Protein AF-A0A916ZCD3-F1 (afdb_monomer_lite)

InterPro domains:
  IPR000802 Arsenical pump membrane protein, ArsB [PF02040] (2-148)
  IPR003844 Uncharacterised protein family UPF0060 [MF_00010] (183-288)
  IPR003844 Uncharacterised protein family UPF0060 [NF002586] (185-288)
  IPR003844 Uncharacterised protein fam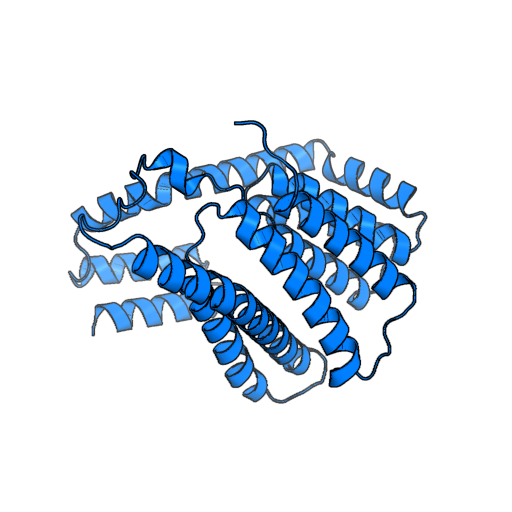ily UPF0060 [PF02694] (187-289)
  IPR003844 Uncharacterised protein family UPF0060 [PTHR36116] (182-289)
  IPR037185 Multidrug transporter EmrE superfamily [SSF103481] (189-287)

Sequence (290 aa):
MLALAIFVATLVLVIWQPRGLGIGWSALAGAAVALATGVVGWGDVGTVWHIVWDATFTFVALIVISLVLDEAGFFAWAALHVARWGGGNGRRLFPLVVLLGAAIAAVFANDGAALLLTPIVLAILLRLDFPPAGALAFVVACGFVADAVRPDRTRRRFGLPGLAPPPGASVAVRRARNEERIHMTPVIYAAAALAEIAGCFAFWAWLRLDRSPLWLVPGMLSLAAFAWLLTLVETEAAGRAYAAYGGVYIVSSILWLWLSEGARPDRWDVVGAMVCLLGAGIVLLAPRAP

Secondary structure (DSSP, 8-state):
-HHHHHHHHHHHHHHH-GGG--HHHHHHHHHHHHHHTTSS-HHHHHHHHHHHHHHHHHHHHHHHHHHHHHHTTHHHHHHHHHHHHHTT-HHHHHHHHHHHHHHHHHHS-HHHHHHHHHHHHHHHHHHTT--HHHHHHHHHHHHHHHHH-----HHHHTTPPP-PPPTT--HHHHHHHHHHHHHHHHHHHHHHHHHHHHHHHHHHHHHHS---GGGHHHHHHHHHHHHHHHHT---SSHHHHHHHHHHHHHHHHHHHHHHTS-PPPPHHHHHHHHHHHHHHHHHHH-----

Foldseek 3Di:
DVLVVLVVQLVCCLVVVPPVPHNVNSNVVSVVVCPVVVVDDPVVVVVVCVVCVVVVVLVVVLLVVLVVCVVVCVLVVLLVVLLVQQVLPLLSSQVSLLVVLLVLLQVGQLVSSLSNSLVSLVSNCVVSVPDPVSSVVSNVSSNVSSVLRDDPPVCVVVVDPDPPPDPPQDPVNVVVVVVVLVVVLLVLLLLLLLLQVQLVVLVCCVVPVVDDPVSNVSSVVSNVSSVVSVVVRDDPDVNLSSLSSVLSNLVSVQVCCCPPVVDHDDPVSVVVSVVSNVVSCCSNPPDDDD

pLDDT: mean 71.02, std 13.24, range [39.06, 94.31]

Radius of gyration: 22.4 Å; chains: 1; bounding box: 55×62×55 Å

Organism: NCBI:txid2027858

Structure (mmCIF, N/CA/C/O backbone):
data_AF-A0A916ZCD3-F1
#
_entry.id   AF-A0A916ZCD3-F1
#
loop_
_atom_site.group_PDB
_atom_site.id
_atom_site.type_symbol
_atom_site.label_atom_id
_atom_site.label_alt_id
_atom_site.label_comp_id
_atom_site.label_asym_id
_atom_site.label_entity_id
_atom_site.label_seq_id
_atom_site.pdbx_PDB_ins_code
_atom_site.Cartn_x
_atom_site.Cartn_y
_atom_site.Cartn_z
_atom_site.occupancy
_atom_site.B_iso_or_equiv
_atom_site.auth_seq_id
_atom_site.auth_comp_id
_atom_site.auth_asym_id
_atom_site.auth_atom_id
_atom_site.pdbx_PDB_model_num
ATOM 1 N N . MET A 1 1 ? -12.805 -5.206 29.097 1.00 84.69 1 MET A N 1
ATOM 2 C CA . MET A 1 1 ? -11.973 -6.425 28.953 1.00 84.69 1 MET A CA 1
ATOM 3 C C . MET A 1 1 ? -12.581 -7.433 27.986 1.00 84.69 1 MET A C 1
ATOM 5 O O . MET A 1 1 ? -11.875 -7.831 27.072 1.00 84.69 1 MET A O 1
ATOM 9 N N . LEU A 1 2 ? -13.877 -7.770 28.093 1.00 90.12 2 LEU A N 1
ATOM 10 C CA . LEU A 1 2 ? -14.548 -8.677 27.142 1.00 90.12 2 LEU A CA 1
ATOM 11 C C . LEU A 1 2 ? -14.460 -8.198 25.679 1.00 90.12 2 LEU A C 1
ATOM 13 O O . LEU A 1 2 ? -14.081 -8.969 24.809 1.00 90.12 2 LEU A O 1
ATOM 17 N N . ALA A 1 3 ? -14.715 -6.909 25.425 1.00 87.19 3 ALA A N 1
ATOM 18 C CA . ALA A 1 3 ? -14.611 -6.310 24.090 1.00 87.19 3 ALA A CA 1
ATOM 19 C C . ALA A 1 3 ? -13.232 -6.506 23.443 1.00 87.19 3 ALA A C 1
ATOM 21 O O . ALA A 1 3 ? -13.129 -6.926 22.296 1.00 87.19 3 ALA A O 1
ATOM 22 N N . LEU A 1 4 ? -12.167 -6.252 24.212 1.00 89.38 4 LEU A N 1
ATOM 23 C CA . LEU A 1 4 ? -10.789 -6.425 23.761 1.00 89.38 4 LEU A CA 1
ATOM 24 C C . LEU A 1 4 ? -10.480 -7.900 23.478 1.00 89.38 4 LEU A C 1
ATOM 26 O O . LEU A 1 4 ? -9.841 -8.204 22.479 1.00 89.38 4 LEU A O 1
ATOM 30 N N . ALA A 1 5 ? -10.963 -8.816 24.322 1.00 91.19 5 ALA A N 1
ATOM 31 C CA . ALA A 1 5 ? -10.785 -10.248 24.108 1.00 91.19 5 ALA A CA 1
ATOM 32 C C . ALA A 1 5 ? -11.485 -10.727 22.825 1.00 91.19 5 ALA A C 1
ATOM 34 O O . ALA A 1 5 ? -10.871 -11.438 22.032 1.00 91.19 5 ALA A O 1
ATOM 35 N N . ILE A 1 6 ? -12.729 -10.291 22.583 1.00 92.81 6 ILE A N 1
ATOM 36 C CA . ILE A 1 6 ? -13.474 -10.602 21.352 1.00 92.81 6 ILE A CA 1
ATOM 37 C C . ILE A 1 6 ? -12.746 -10.026 20.136 1.00 92.81 6 ILE A C 1
ATOM 39 O O . ILE A 1 6 ? -12.560 -10.731 19.147 1.00 92.81 6 ILE A O 1
ATOM 43 N N . PHE A 1 7 ? -12.279 -8.780 20.220 1.00 90.69 7 PHE A N 1
ATOM 44 C CA . PHE A 1 7 ? -11.520 -8.134 19.153 1.00 90.69 7 PHE A CA 1
ATOM 45 C C . PHE A 1 7 ? -10.236 -8.901 18.815 1.00 90.69 7 PHE A C 1
ATOM 47 O O . PHE A 1 7 ? -10.029 -9.263 17.659 1.00 90.69 7 PHE A O 1
ATOM 54 N N . VAL A 1 8 ? -9.407 -9.213 19.816 1.00 90.88 8 VAL A N 1
ATOM 55 C CA . VAL A 1 8 ? -8.146 -9.947 19.620 1.00 90.88 8 VAL A CA 1
ATOM 56 C C . VAL A 1 8 ? -8.409 -11.347 19.070 1.00 90.88 8 VAL A C 1
ATOM 58 O O . VAL A 1 8 ? -7.755 -11.749 18.113 1.00 90.88 8 VAL A O 1
ATOM 61 N N . ALA A 1 9 ? -9.389 -12.077 19.609 1.00 92.25 9 ALA A N 1
ATOM 62 C CA . ALA A 1 9 ? -9.740 -13.406 19.111 1.00 92.25 9 ALA A CA 1
ATOM 63 C C . ALA A 1 9 ? -10.226 -13.365 17.653 1.00 92.25 9 ALA A C 1
ATOM 65 O O . ALA A 1 9 ? -9.806 -14.182 16.833 1.00 92.25 9 ALA A O 1
ATOM 66 N N . THR A 1 10 ? -11.061 -12.381 17.311 1.00 92.19 10 THR A N 1
ATOM 67 C CA . THR A 1 10 ? -11.550 -12.178 15.939 1.00 92.19 10 THR A CA 1
ATOM 68 C C . THR A 1 10 ? -10.397 -11.841 14.996 1.00 92.19 10 THR A C 1
ATOM 70 O O . THR A 1 10 ? -10.293 -12.433 13.924 1.00 92.19 10 THR A O 1
ATOM 73 N N . LEU A 1 11 ? -9.489 -10.952 15.409 1.00 89.88 11 LEU A N 1
ATOM 74 C CA . LEU A 1 11 ? -8.310 -10.575 14.629 1.00 89.88 11 LEU A CA 1
ATOM 75 C C . LEU A 1 11 ? -7.382 -11.776 14.393 1.00 89.88 11 LEU A C 1
ATOM 77 O O . LEU A 1 11 ? -6.938 -11.998 13.269 1.00 89.88 11 LEU A O 1
ATOM 81 N N . VAL A 1 12 ? -7.143 -12.594 15.423 1.00 88.12 12 VAL A N 1
ATOM 82 C CA . VAL A 1 12 ? -6.356 -13.831 15.305 1.00 88.12 12 VAL A CA 1
ATOM 83 C C . VAL A 1 12 ? -7.002 -14.792 14.309 1.00 88.12 12 VAL A C 1
ATOM 85 O O . VAL A 1 12 ? -6.299 -15.329 13.461 1.00 88.12 12 VAL A O 1
ATOM 88 N N . LEU A 1 13 ? -8.323 -14.983 14.347 1.00 87.88 13 LEU A N 1
ATOM 89 C CA . LEU A 1 13 ? -9.024 -15.850 13.391 1.00 87.88 13 LEU A CA 1
ATOM 90 C C . LEU A 1 13 ? -8.988 -15.311 11.956 1.00 87.88 13 LEU A C 1
ATOM 92 O O . LEU A 1 13 ? -8.879 -16.094 11.012 1.00 87.88 13 LEU A O 1
ATOM 96 N N . VAL A 1 14 ? -9.064 -13.990 11.784 1.00 87.25 14 VAL A N 1
ATOM 97 C CA . VAL A 1 14 ? -8.978 -13.323 10.475 1.00 87.25 14 VAL A CA 1
ATOM 98 C C . VAL A 1 14 ? -7.579 -13.443 9.861 1.00 87.25 14 VAL A C 1
ATOM 100 O O . VAL A 1 14 ? -7.472 -13.651 8.653 1.00 87.25 14 VAL A O 1
ATOM 103 N N . ILE A 1 15 ? -6.520 -13.342 10.672 1.00 83.44 15 ILE A N 1
ATOM 104 C CA . ILE A 1 15 ? -5.126 -13.450 10.210 1.00 83.44 15 ILE A CA 1
ATOM 105 C C . ILE A 1 15 ? -4.719 -14.919 10.032 1.00 83.44 15 ILE A C 1
ATOM 107 O O . ILE A 1 15 ? -4.130 -15.278 9.017 1.00 83.44 15 ILE A O 1
ATOM 111 N N . TRP A 1 16 ? -5.035 -15.782 10.999 1.00 84.88 16 TRP A N 1
ATOM 112 C CA . TRP A 1 16 ? -4.587 -17.177 10.996 1.00 84.88 16 TRP A CA 1
ATOM 113 C C . TRP A 1 16 ? -5.402 -18.071 10.048 1.00 84.88 16 TRP A C 1
ATOM 115 O O . TRP A 1 16 ? -4.885 -19.088 9.593 1.00 84.88 16 TRP A O 1
ATOM 125 N N . GLN A 1 17 ? -6.654 -17.711 9.734 1.00 86.12 17 GLN A N 1
ATOM 126 C CA . GLN A 1 17 ? -7.539 -18.433 8.798 1.00 86.12 17 GLN A CA 1
ATOM 127 C C . GLN A 1 17 ? -7.462 -19.966 8.936 1.00 86.12 17 GLN A C 1
ATOM 129 O O . GLN A 1 17 ? -7.161 -20.680 7.970 1.00 86.12 17 GLN A O 1
ATOM 134 N N . PRO A 1 18 ? -7.699 -20.514 10.144 1.00 85.06 18 PRO A N 1
ATOM 135 C CA . PRO A 1 18 ? -7.507 -21.936 10.386 1.00 85.06 18 PRO A CA 1
ATOM 136 C C . PRO A 1 18 ? -8.381 -22.760 9.433 1.00 85.06 18 PRO A C 1
ATOM 138 O O . PRO A 1 18 ? -9.576 -22.515 9.301 1.00 85.06 18 PRO A O 1
ATOM 141 N N . ARG A 1 19 ? -7.779 -23.746 8.755 1.00 77.69 19 ARG A N 1
ATOM 142 C CA . ARG A 1 19 ? -8.452 -24.606 7.758 1.00 77.69 19 ARG A CA 1
ATOM 143 C C . ARG A 1 19 ? -9.099 -23.846 6.584 1.00 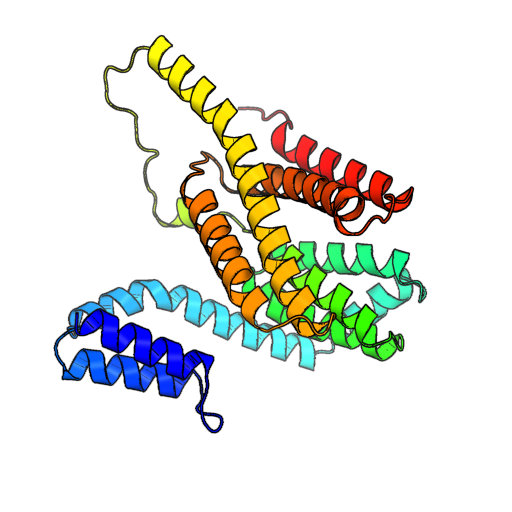77.69 19 ARG A C 1
ATOM 145 O O . ARG A 1 19 ? -10.060 -24.342 6.006 1.00 77.69 19 ARG A O 1
ATOM 152 N N . GLY A 1 20 ? -8.586 -22.665 6.230 1.00 75.31 20 GLY A N 1
ATOM 153 C CA . GLY A 1 20 ? -9.132 -21.858 5.131 1.00 75.31 20 GLY A CA 1
ATOM 154 C C . GLY A 1 20 ? -10.461 -21.184 5.474 1.00 75.31 20 GLY A C 1
ATOM 155 O O . GLY A 1 20 ? -11.244 -20.874 4.578 1.00 75.31 20 GLY A O 1
ATOM 156 N N . LEU A 1 21 ? -10.740 -20.974 6.766 1.00 80.69 21 LEU A N 1
ATOM 157 C CA . LEU A 1 21 ? -11.868 -20.164 7.219 1.00 80.69 21 LEU A CA 1
ATOM 158 C C . LEU A 1 21 ? -11.806 -18.784 6.556 1.00 80.69 21 LEU A C 1
ATOM 160 O O . LEU A 1 21 ? -10.874 -18.013 6.780 1.00 80.69 21 LEU A O 1
ATOM 164 N N . GLY A 1 22 ? -12.806 -18.487 5.724 1.00 80.25 22 GLY A N 1
ATOM 165 C CA . GLY A 1 22 ? -12.876 -17.218 5.013 1.00 80.25 22 GLY A CA 1
ATOM 166 C C . GLY A 1 22 ? -12.928 -16.037 5.982 1.00 80.25 22 GLY A C 1
ATOM 167 O O . GLY A 1 22 ? -13.632 -16.082 6.991 1.00 80.25 22 GLY A O 1
ATOM 168 N N . ILE A 1 23 ? -12.228 -14.955 5.634 1.00 85.31 23 ILE A N 1
ATOM 169 C CA . ILE A 1 23 ? -12.120 -13.723 6.438 1.00 85.31 23 ILE A CA 1
ATOM 170 C C . ILE A 1 23 ? -13.497 -13.220 6.892 1.00 85.31 23 ILE A C 1
ATOM 172 O O . ILE A 1 23 ? -13.683 -12.871 8.057 1.00 85.31 23 ILE A O 1
ATOM 176 N N . GLY A 1 24 ? -14.477 -13.239 5.981 1.00 84.62 24 GLY A N 1
ATOM 177 C CA . GLY A 1 24 ? -15.845 -12.805 6.263 1.00 84.62 24 GLY A CA 1
ATOM 178 C C . GLY A 1 24 ? -16.536 -13.638 7.343 1.00 84.62 24 GLY A C 1
ATOM 179 O O . GLY A 1 24 ? -17.207 -13.074 8.199 1.00 84.62 24 GLY A O 1
ATOM 180 N N . TRP A 1 25 ? -16.327 -14.957 7.368 1.00 87.94 25 TRP A N 1
ATOM 181 C CA . TRP A 1 25 ? -16.919 -15.835 8.381 1.00 87.94 25 TRP A CA 1
ATOM 182 C C . TRP A 1 25 ? -16.322 -15.590 9.763 1.00 87.94 25 TRP A C 1
ATOM 184 O O . TRP A 1 25 ? -17.064 -15.487 10.737 1.00 87.94 25 TRP A O 1
ATOM 194 N N . SER A 1 26 ? -15.000 -15.428 9.842 1.00 90.19 26 SER A N 1
ATOM 195 C CA . SER A 1 26 ? -14.312 -15.085 11.089 1.00 90.19 26 SER A CA 1
ATOM 196 C C . SER A 1 26 ? -14.786 -13.734 11.638 1.00 90.19 26 SER A C 1
ATOM 198 O O . SER A 1 26 ? -15.090 -13.622 12.825 1.00 90.19 26 SER A O 1
ATOM 200 N N . ALA A 1 27 ? -14.920 -12.723 10.772 1.00 88.19 27 ALA A N 1
ATOM 201 C CA . ALA A 1 27 ? -15.415 -11.402 11.154 1.00 88.19 27 ALA A CA 1
ATOM 202 C C . ALA A 1 27 ? -16.895 -11.423 11.583 1.00 88.19 27 ALA A C 1
ATOM 204 O O . ALA A 1 27 ? -17.243 -10.833 12.606 1.00 88.19 27 ALA A O 1
ATOM 205 N N . LEU A 1 28 ? -17.758 -12.141 10.851 1.00 91.50 28 LEU A N 1
ATOM 206 C CA . LEU A 1 28 ? -19.175 -12.310 11.192 1.00 91.50 28 LEU A CA 1
ATOM 207 C C . LEU A 1 28 ? -19.358 -13.051 12.518 1.00 91.50 28 LEU A C 1
ATOM 209 O O . LEU A 1 28 ? -20.197 -12.653 13.322 1.00 91.50 28 LEU A O 1
ATOM 213 N N . ALA A 1 29 ? -18.556 -14.085 12.779 1.00 91.62 29 ALA A N 1
ATOM 214 C CA . ALA A 1 29 ? -18.570 -14.794 14.054 1.00 91.62 29 ALA A CA 1
ATOM 215 C C . ALA A 1 29 ? -18.173 -13.866 15.213 1.00 91.62 29 ALA A C 1
ATOM 217 O O . ALA A 1 29 ? -18.862 -13.829 16.231 1.00 91.62 29 ALA A O 1
ATOM 218 N N . GLY A 1 30 ? -17.119 -13.063 15.041 1.00 92.00 30 GLY A N 1
ATOM 219 C CA . GLY A 1 30 ? -16.715 -12.050 16.019 1.00 92.00 30 GLY A CA 1
ATOM 220 C C . GLY A 1 30 ? -17.810 -11.019 16.301 1.00 92.00 30 GLY A C 1
ATOM 221 O O . GLY A 1 30 ? -18.121 -10.745 17.461 1.00 92.00 30 GLY A O 1
ATOM 222 N N . ALA A 1 31 ? -18.451 -10.501 15.249 1.00 90.62 31 ALA A N 1
ATOM 223 C CA . ALA A 1 31 ? -19.568 -9.565 15.367 1.00 90.62 31 ALA A CA 1
ATOM 224 C C . ALA A 1 31 ? -20.786 -10.198 16.063 1.00 90.62 31 ALA A C 1
ATOM 226 O O . ALA A 1 31 ? -21.383 -9.579 16.944 1.00 90.62 31 ALA A O 1
ATOM 227 N N . ALA A 1 32 ? -21.123 -11.448 15.731 1.00 93.00 32 ALA A N 1
ATOM 228 C CA . ALA A 1 32 ? -22.212 -12.180 16.370 1.00 93.00 32 ALA A CA 1
ATOM 229 C C . ALA A 1 32 ? -21.944 -12.398 17.865 1.00 93.00 32 ALA A C 1
ATOM 231 O O . ALA A 1 32 ? -22.835 -12.182 18.684 1.00 93.00 32 ALA A O 1
ATOM 232 N N . VAL A 1 33 ? -20.711 -12.755 18.240 1.00 94.31 33 VAL A N 1
ATOM 233 C CA . VAL A 1 33 ? -20.308 -12.888 19.649 1.00 94.31 33 VAL A CA 1
ATOM 234 C C . VAL A 1 33 ? -20.364 -11.534 20.364 1.00 94.31 33 VAL A C 1
ATOM 236 O O . VAL A 1 33 ? -20.828 -11.463 21.502 1.00 94.31 33 VAL A O 1
ATOM 239 N N . ALA A 1 34 ? -19.958 -10.446 19.708 1.00 92.25 34 ALA A N 1
ATOM 240 C CA . ALA A 1 34 ? -20.016 -9.101 20.280 1.00 92.25 34 ALA A CA 1
ATOM 241 C C . ALA A 1 34 ? -21.459 -8.628 20.543 1.00 92.25 34 ALA A C 1
ATOM 243 O O . ALA A 1 34 ? -21.722 -8.026 21.586 1.00 92.25 34 ALA A O 1
ATOM 244 N N . LEU A 1 35 ? -22.393 -8.961 19.645 1.00 91.81 35 LEU A N 1
ATOM 245 C CA . LEU A 1 35 ? -23.825 -8.691 19.811 1.00 91.81 35 LEU A CA 1
ATOM 246 C C . LEU A 1 35 ? -24.444 -9.587 20.891 1.00 91.81 35 LEU A C 1
ATOM 248 O O . LEU A 1 35 ? -25.147 -9.103 21.774 1.00 91.81 35 LEU A O 1
ATOM 252 N N . ALA A 1 36 ? -24.145 -10.889 20.865 1.00 92.06 36 ALA A N 1
ATOM 253 C CA . ALA A 1 36 ? -24.685 -11.858 21.820 1.00 92.06 36 ALA A CA 1
ATOM 254 C C . ALA A 1 36 ? -24.216 -11.602 23.260 1.00 92.06 36 ALA A C 1
ATOM 256 O O . ALA A 1 36 ? -24.953 -11.854 24.209 1.00 92.06 36 ALA A O 1
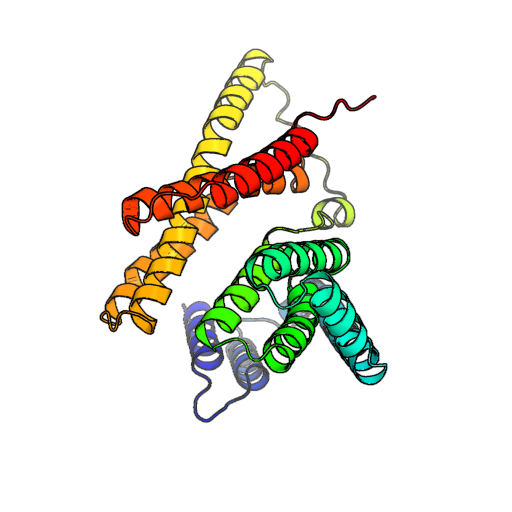ATOM 257 N N . THR A 1 37 ? -22.998 -11.085 23.434 1.00 92.81 37 THR A N 1
ATOM 258 C CA . THR A 1 37 ? -22.455 -10.726 24.755 1.00 92.81 37 THR A CA 1
ATOM 259 C C . THR A 1 37 ? -22.899 -9.344 25.240 1.00 92.81 37 THR A C 1
ATOM 261 O O . THR A 1 37 ? -22.545 -8.955 26.352 1.00 92.81 37 THR A O 1
ATOM 264 N N . GLY A 1 38 ? -23.661 -8.597 24.431 1.00 87.75 38 GLY A N 1
ATOM 265 C CA . GLY A 1 38 ? -24.144 -7.254 24.761 1.00 87.75 38 GLY A CA 1
ATOM 266 C C . GLY A 1 38 ? -23.047 -6.188 24.822 1.00 87.75 38 GLY A C 1
ATOM 267 O O . GLY A 1 38 ? -23.295 -5.081 25.290 1.00 87.75 38 GLY A O 1
ATOM 268 N N . VAL A 1 39 ? -21.833 -6.510 24.361 1.00 89.56 39 VAL A N 1
ATOM 269 C CA . VAL A 1 39 ? -20.718 -5.557 24.267 1.00 89.56 39 VAL A CA 1
ATOM 270 C C . VAL A 1 39 ? -20.982 -4.508 23.191 1.00 89.56 39 VAL A C 1
ATOM 272 O O . VAL A 1 39 ? -20.525 -3.376 23.321 1.00 89.56 39 VAL A O 1
ATOM 275 N N . VAL A 1 40 ? -21.704 -4.897 22.141 1.00 88.19 40 VAL A N 1
ATOM 276 C CA . VAL A 1 40 ? -22.128 -4.030 21.042 1.00 88.19 40 VAL A CA 1
ATOM 277 C C . VAL A 1 40 ? -23.650 -4.076 20.960 1.00 88.19 40 VAL A C 1
ATOM 279 O O . VAL A 1 40 ? -24.241 -5.158 20.969 1.00 88.19 40 VAL A O 1
ATOM 282 N N . GLY A 1 41 ? -24.291 -2.912 20.897 1.00 89.31 41 GLY A N 1
ATOM 283 C CA . GLY A 1 41 ? -25.734 -2.785 20.729 1.00 89.31 41 GLY A CA 1
ATOM 284 C C . GLY A 1 41 ? -26.152 -2.732 19.259 1.00 89.31 41 GLY A C 1
ATOM 285 O O . GLY A 1 41 ? -25.375 -2.396 18.369 1.00 89.31 41 GLY A O 1
ATOM 286 N N . TRP A 1 42 ? -27.433 -2.986 18.987 1.00 87.19 42 TRP A N 1
ATOM 287 C CA . TRP A 1 42 ? -27.992 -2.874 17.632 1.00 87.19 42 TRP A CA 1
ATOM 288 C C . TRP A 1 42 ? -27.869 -1.461 17.035 1.00 87.19 42 TRP A C 1
ATOM 290 O O . TRP A 1 42 ? -27.727 -1.316 15.824 1.00 87.19 42 TRP A O 1
ATOM 300 N N . GLY A 1 43 ? -27.868 -0.419 17.876 1.00 83.75 43 GLY A N 1
ATOM 301 C CA . GLY A 1 43 ? -27.629 0.962 17.442 1.00 83.75 43 GLY A CA 1
ATOM 302 C C . GLY A 1 43 ? -26.198 1.210 16.951 1.00 83.75 43 GLY A C 1
ATOM 303 O O . GLY A 1 43 ? -25.993 1.984 16.016 1.00 83.75 43 GLY A O 1
ATOM 304 N N . ASP A 1 44 ? -25.213 0.500 17.507 1.00 85.06 44 ASP A N 1
ATOM 305 C CA . ASP A 1 44 ? -23.812 0.616 17.092 1.00 85.06 44 ASP A CA 1
ATOM 306 C C . ASP A 1 44 ? -23.603 0.052 15.683 1.00 85.06 44 ASP A C 1
ATOM 308 O O . ASP A 1 44 ? -22.802 0.586 14.918 1.00 85.06 44 ASP A O 1
ATOM 312 N N . VAL A 1 45 ? -24.378 -0.969 15.295 1.00 86.44 45 VAL A N 1
ATOM 313 C CA . VAL A 1 45 ? -24.358 -1.531 13.934 1.00 86.44 45 VAL A CA 1
ATOM 314 C C . VAL A 1 45 ? -24.750 -0.473 12.903 1.00 86.44 45 VAL A C 1
ATOM 316 O O . VAL A 1 45 ? -24.102 -0.369 11.865 1.00 86.44 45 VAL A O 1
ATOM 319 N N . GLY A 1 46 ? -25.764 0.348 13.199 1.00 86.69 46 GLY A N 1
ATOM 320 C CA . GLY A 1 46 ? -26.167 1.458 12.331 1.00 86.69 46 GLY A CA 1
ATOM 321 C C . GLY A 1 46 ? -25.058 2.499 12.178 1.00 86.69 46 GLY A C 1
ATOM 322 O O . GLY A 1 46 ? -24.744 2.917 11.063 1.00 86.69 46 GLY A O 1
ATOM 323 N N . THR A 1 47 ? -24.398 2.859 13.280 1.00 85.44 47 THR A N 1
ATOM 324 C CA . THR A 1 47 ? -23.253 3.782 13.267 1.00 85.44 47 THR A CA 1
ATOM 325 C C . THR A 1 47 ? -22.095 3.231 12.431 1.00 85.44 47 THR A C 1
ATOM 327 O O . THR A 1 47 ? -21.579 3.931 11.560 1.00 85.44 47 THR A O 1
ATOM 330 N N . VAL A 1 48 ? -21.718 1.964 12.636 1.00 85.19 48 VAL A N 1
ATOM 331 C CA . VAL A 1 48 ? -20.660 1.294 11.860 1.00 85.19 48 VAL A CA 1
ATOM 332 C C . VAL A 1 48 ? -21.038 1.213 10.382 1.00 85.19 48 VAL A C 1
ATOM 334 O O . VAL A 1 48 ? -20.210 1.511 9.522 1.00 85.19 48 VAL A O 1
ATOM 337 N N . TRP A 1 49 ? -22.291 0.881 10.069 1.00 86.50 49 TRP A N 1
ATOM 338 C CA . TRP A 1 49 ? -22.781 0.853 8.695 1.00 86.50 49 TRP A CA 1
ATOM 339 C C . TRP A 1 49 ? -22.598 2.208 8.012 1.00 86.50 49 TRP A C 1
ATOM 341 O O . TRP A 1 49 ? -22.002 2.261 6.941 1.00 86.50 49 TRP A O 1
ATOM 351 N N . HIS A 1 50 ? -23.003 3.306 8.657 1.00 82.75 50 HIS A N 1
ATOM 352 C CA . HIS A 1 50 ? -22.846 4.659 8.114 1.00 82.75 50 HIS A CA 1
ATOM 353 C C . HIS A 1 50 ? -21.387 5.102 7.930 1.00 82.75 50 HIS A C 1
ATOM 355 O O . HIS A 1 50 ? -21.125 5.964 7.090 1.00 82.75 50 HIS A O 1
ATOM 361 N N . ILE A 1 51 ? -20.442 4.496 8.649 1.00 77.56 51 ILE A N 1
ATOM 362 C CA . ILE A 1 51 ? -19.005 4.748 8.479 1.00 77.56 51 ILE A CA 1
ATOM 363 C C . ILE A 1 51 ? -18.434 3.949 7.295 1.00 77.56 51 ILE A C 1
ATOM 365 O O . ILE A 1 51 ? -17.585 4.458 6.563 1.00 77.56 51 ILE A O 1
ATOM 369 N N . VAL A 1 52 ? -18.879 2.703 7.099 1.00 82.19 52 VAL A N 1
ATOM 370 C CA . VAL A 1 52 ? -18.174 1.726 6.246 1.00 82.19 52 VAL A CA 1
ATOM 371 C C . VAL A 1 52 ? -18.866 1.475 4.896 1.00 82.19 52 VAL A C 1
ATOM 373 O O . VAL A 1 52 ? -18.218 1.004 3.956 1.00 82.19 52 VAL A O 1
ATOM 376 N N . TRP A 1 53 ? -20.152 1.813 4.745 1.00 81.69 53 TRP A N 1
ATOM 377 C CA . TRP A 1 53 ? -20.925 1.521 3.526 1.00 81.69 53 TRP A CA 1
ATOM 378 C C . TRP A 1 53 ? -20.306 2.137 2.261 1.00 81.69 53 TRP A C 1
ATOM 380 O O . TRP A 1 53 ? -20.121 1.435 1.270 1.00 81.69 53 TRP A O 1
ATOM 390 N N . ASP A 1 54 ? -19.911 3.413 2.311 1.00 77.81 54 ASP A N 1
ATOM 391 C CA . ASP A 1 54 ? -19.293 4.129 1.189 1.00 77.81 54 ASP A CA 1
ATOM 392 C C . ASP A 1 54 ? -18.031 3.416 0.684 1.00 77.81 54 ASP A C 1
ATOM 394 O O . ASP A 1 54 ? -17.845 3.215 -0.519 1.00 77.81 54 ASP A O 1
ATOM 398 N N . ALA A 1 55 ? -17.160 3.015 1.616 1.00 76.50 55 ALA A N 1
ATOM 399 C CA . ALA A 1 55 ? -15.927 2.308 1.298 1.00 76.50 55 ALA A CA 1
ATOM 400 C C . ALA A 1 55 ? -16.237 0.929 0.707 1.00 76.50 55 ALA A C 1
ATOM 402 O O . ALA A 1 55 ? -15.698 0.577 -0.338 1.00 76.50 55 ALA A O 1
ATOM 403 N N . THR A 1 56 ? -17.165 0.189 1.316 1.00 82.19 56 THR A N 1
ATOM 404 C CA . THR A 1 56 ? -17.554 -1.159 0.874 1.00 82.19 56 THR A CA 1
ATOM 405 C C . THR A 1 56 ? -18.090 -1.151 -0.555 1.00 82.19 56 THR A C 1
ATOM 407 O O . THR A 1 56 ? -17.633 -1.929 -1.391 1.00 82.19 56 THR A O 1
ATOM 410 N N . PHE A 1 57 ? -19.013 -0.241 -0.875 1.00 83.56 57 PHE A N 1
ATOM 411 C CA . PHE A 1 57 ? -19.547 -0.129 -2.234 1.00 83.56 57 PHE A CA 1
ATOM 412 C C . PHE A 1 57 ? -18.498 0.343 -3.232 1.00 83.56 57 PHE A C 1
ATOM 414 O O . PHE A 1 57 ? -18.492 -0.124 -4.369 1.00 83.56 57 PHE A O 1
ATOM 421 N N . THR A 1 58 ? -17.580 1.212 -2.809 1.00 78.19 58 THR A N 1
ATOM 422 C CA . THR A 1 58 ? -16.444 1.609 -3.644 1.00 78.19 58 THR A CA 1
ATOM 423 C C . THR A 1 58 ? -15.566 0.401 -3.967 1.00 78.19 58 THR A C 1
ATOM 425 O O . THR A 1 58 ? -15.256 0.181 -5.132 1.00 78.19 58 THR A O 1
ATOM 428 N N . PHE A 1 59 ? -15.228 -0.431 -2.980 1.00 81.31 59 PHE A N 1
ATOM 429 C CA . PHE A 1 59 ? -14.472 -1.667 -3.194 1.00 81.31 59 PHE A CA 1
ATOM 430 C C . PHE A 1 59 ? -15.167 -2.622 -4.160 1.00 81.31 59 PHE A C 1
ATOM 432 O O . PHE A 1 59 ? -14.546 -3.083 -5.114 1.00 81.31 59 PHE A O 1
ATOM 439 N N . VAL A 1 60 ? -16.458 -2.883 -3.952 1.00 85.12 60 VAL A N 1
ATOM 440 C CA . VAL A 1 60 ? -17.240 -3.750 -4.843 1.00 85.12 60 VAL A CA 1
ATOM 441 C C . VAL A 1 60 ? -17.274 -3.180 -6.261 1.00 85.12 60 VAL A C 1
ATOM 443 O O . VAL A 1 60 ? -17.013 -3.911 -7.213 1.00 85.12 60 VAL A O 1
ATOM 446 N N . ALA A 1 61 ? -17.528 -1.880 -6.418 1.00 82.38 61 ALA A N 1
ATOM 447 C CA . ALA A 1 61 ? -17.536 -1.228 -7.723 1.00 82.38 61 ALA A CA 1
ATOM 448 C C . ALA A 1 61 ? -16.170 -1.321 -8.419 1.00 82.38 61 ALA A C 1
ATOM 450 O O . ALA A 1 61 ? -16.114 -1.610 -9.610 1.00 82.38 61 ALA A O 1
ATOM 451 N N . LEU A 1 62 ? -15.071 -1.131 -7.685 1.00 81.25 62 LEU A N 1
ATOM 452 C CA . LEU A 1 62 ? -13.714 -1.259 -8.216 1.00 81.25 62 LEU A CA 1
ATOM 453 C C . LEU A 1 62 ? -13.388 -2.691 -8.635 1.00 81.25 62 LEU A C 1
ATOM 455 O O . LEU A 1 62 ? -12.793 -2.880 -9.691 1.00 81.25 62 LEU A O 1
ATOM 459 N N . ILE A 1 63 ? -13.807 -3.689 -7.854 1.00 84.25 63 ILE A N 1
ATOM 460 C CA . ILE A 1 63 ? -13.660 -5.103 -8.219 1.00 84.25 63 ILE A CA 1
ATOM 461 C C . ILE A 1 63 ? -14.436 -5.387 -9.505 1.00 84.25 63 ILE A C 1
ATOM 463 O O . ILE A 1 63 ? -13.874 -5.949 -10.438 1.00 84.25 63 ILE A O 1
ATOM 467 N N . VAL A 1 64 ? -15.695 -4.951 -9.598 1.00 87.31 64 VAL A N 1
ATOM 468 C CA . VAL A 1 64 ? -16.518 -5.148 -10.802 1.00 87.31 64 VAL A CA 1
ATOM 469 C C . VAL A 1 64 ? -15.897 -4.457 -12.016 1.00 87.31 64 VAL A C 1
ATOM 471 O O . VAL A 1 64 ? -15.766 -5.082 -13.063 1.00 87.31 64 VAL A O 1
ATOM 474 N N . ILE A 1 65 ? -15.468 -3.199 -11.888 1.00 84.44 65 ILE A N 1
ATOM 475 C CA . ILE A 1 65 ? -14.790 -2.473 -12.972 1.00 84.44 65 ILE A CA 1
ATOM 476 C C . ILE A 1 65 ? -13.497 -3.190 -13.372 1.00 84.44 65 ILE A C 1
ATOM 478 O O . ILE A 1 65 ? -13.241 -3.338 -14.562 1.00 84.44 65 ILE A O 1
ATOM 482 N N . SER A 1 66 ? -12.703 -3.660 -12.406 1.00 81.62 66 SER A N 1
ATOM 483 C CA . SER A 1 66 ? -11.473 -4.414 -12.662 1.00 81.62 66 SER A CA 1
ATOM 484 C C . SER A 1 66 ? -11.753 -5.691 -13.453 1.00 81.62 66 SER A C 1
ATOM 486 O O . SER A 1 66 ? -11.127 -5.911 -14.485 1.00 81.62 66 SER A O 1
ATOM 488 N N . LEU A 1 67 ? -12.752 -6.476 -13.039 1.00 85.31 67 LEU A N 1
ATOM 489 C CA . LEU A 1 67 ? -13.166 -7.692 -13.743 1.00 85.31 67 LEU A CA 1
ATOM 490 C C . LEU A 1 67 ? -13.642 -7.392 -15.169 1.00 85.31 67 LEU A C 1
ATOM 492 O O . LEU A 1 67 ? -13.266 -8.090 -16.103 1.00 85.31 67 LEU A O 1
ATOM 496 N N . VAL A 1 68 ? -14.427 -6.327 -15.357 1.00 89.25 68 VAL A N 1
ATOM 497 C CA . VAL A 1 68 ? -14.886 -5.905 -16.690 1.00 89.25 68 VAL A CA 1
ATOM 498 C C . VAL A 1 68 ? -13.714 -5.460 -17.570 1.00 89.25 68 VAL A C 1
ATOM 500 O O . VAL A 1 68 ? -13.685 -5.784 -18.755 1.00 89.25 68 VAL A O 1
ATOM 503 N N . LEU A 1 69 ? -12.742 -4.730 -17.017 1.00 84.44 69 LEU A N 1
ATOM 504 C CA . LEU A 1 69 ? -11.538 -4.318 -17.742 1.00 84.44 69 LEU A CA 1
ATOM 505 C C . LEU A 1 69 ? -10.649 -5.515 -18.102 1.00 84.44 69 LEU A C 1
ATOM 507 O O . LEU A 1 69 ? -10.071 -5.528 -19.192 1.00 84.44 69 LEU A O 1
ATOM 511 N N . ASP A 1 70 ? -10.551 -6.510 -17.222 1.00 83.75 70 ASP A N 1
ATOM 512 C CA . ASP A 1 70 ? -9.805 -7.741 -17.486 1.00 83.75 70 ASP A CA 1
ATOM 513 C C . ASP A 1 70 ? -10.441 -8.544 -18.628 1.00 83.75 70 ASP A C 1
ATOM 515 O O . ASP A 1 70 ? -9.769 -8.845 -19.614 1.00 83.75 70 ASP A O 1
ATOM 519 N N . GLU A 1 71 ? -11.758 -8.774 -18.565 1.00 85.50 71 GLU A N 1
ATOM 520 C CA . GLU A 1 71 ? -12.539 -9.447 -19.620 1.00 85.50 71 GLU A CA 1
ATOM 521 C C . GLU A 1 71 ? -12.498 -8.685 -20.955 1.00 85.50 71 GLU A C 1
ATOM 523 O O . GLU A 1 71 ? -12.416 -9.282 -22.028 1.00 85.50 71 GLU A O 1
ATOM 528 N N . ALA A 1 72 ? -12.470 -7.349 -20.918 1.00 88.69 72 ALA A N 1
ATOM 529 C CA . ALA A 1 72 ? -12.270 -6.522 -22.109 1.00 88.69 72 ALA A CA 1
ATOM 530 C C . ALA A 1 72 ? -10.839 -6.616 -22.686 1.00 88.69 72 ALA A C 1
ATOM 532 O O . ALA A 1 72 ? -10.547 -6.019 -23.726 1.00 88.69 72 ALA A O 1
ATOM 533 N N . GLY A 1 73 ? -9.924 -7.322 -22.014 1.00 84.62 73 GLY A N 1
ATOM 534 C CA . GLY A 1 73 ? -8.524 -7.469 -22.406 1.00 84.62 73 GLY A CA 1
ATOM 535 C C . GLY A 1 73 ? -7.679 -6.217 -22.163 1.00 84.62 73 GLY A C 1
ATOM 536 O O . GLY A 1 73 ? -6.545 -6.134 -22.649 1.00 84.62 73 GLY A O 1
ATOM 537 N N . PHE A 1 74 ? -8.188 -5.237 -21.409 1.00 85.69 74 PHE A N 1
ATOM 538 C CA . PHE A 1 74 ? -7.505 -3.965 -21.172 1.00 85.69 74 PHE A CA 1
ATOM 539 C C . PHE A 1 74 ? -6.174 -4.162 -20.435 1.00 85.69 74 PHE A C 1
ATOM 541 O O . PHE A 1 74 ? -5.176 -3.535 -20.791 1.00 85.69 74 PHE A O 1
ATOM 548 N N . PHE A 1 75 ? -6.109 -5.072 -19.459 1.00 82.62 75 PHE A N 1
ATOM 549 C CA . PHE A 1 75 ? -4.867 -5.343 -18.725 1.00 82.62 75 PHE A CA 1
ATOM 550 C C . PHE A 1 75 ? -3.804 -5.996 -19.601 1.00 82.62 75 PHE A C 1
ATOM 552 O O . PHE A 1 75 ? -2.632 -5.620 -19.539 1.00 82.62 75 PHE A O 1
ATOM 559 N N . ALA A 1 76 ? -4.204 -6.914 -20.483 1.00 80.69 76 ALA A N 1
ATOM 560 C CA . ALA A 1 76 ? -3.305 -7.485 -21.476 1.00 80.69 76 ALA A CA 1
ATOM 561 C C . ALA A 1 76 ? -2.792 -6.413 -22.452 1.00 80.69 76 ALA A C 1
ATOM 563 O O . ALA A 1 76 ? -1.592 -6.364 -22.735 1.00 80.69 76 ALA A O 1
ATOM 564 N N . TRP A 1 77 ? -3.674 -5.525 -22.914 1.00 88.06 77 TRP A N 1
ATOM 565 C CA . TRP A 1 77 ? -3.317 -4.391 -23.765 1.00 88.06 77 TRP A CA 1
ATOM 566 C C . TRP A 1 77 ? -2.324 -3.439 -23.079 1.00 88.06 77 TRP A C 1
ATOM 568 O O . TRP A 1 77 ? -1.289 -3.113 -23.668 1.00 88.06 77 TRP A O 1
ATOM 578 N N . ALA A 1 78 ? -2.588 -3.045 -21.831 1.00 83.62 78 ALA A N 1
ATOM 579 C CA . ALA A 1 78 ? -1.727 -2.153 -21.054 1.00 83.62 78 ALA A CA 1
ATOM 580 C C . ALA A 1 78 ? -0.351 -2.790 -20.808 1.00 83.62 78 ALA A C 1
ATOM 582 O O . ALA A 1 78 ? 0.684 -2.158 -21.036 1.00 83.62 78 ALA A O 1
ATOM 583 N N . ALA A 1 79 ? -0.337 -4.072 -20.433 1.00 80.75 79 ALA A N 1
ATOM 584 C CA . ALA A 1 79 ? 0.880 -4.844 -20.232 1.00 80.75 79 ALA A CA 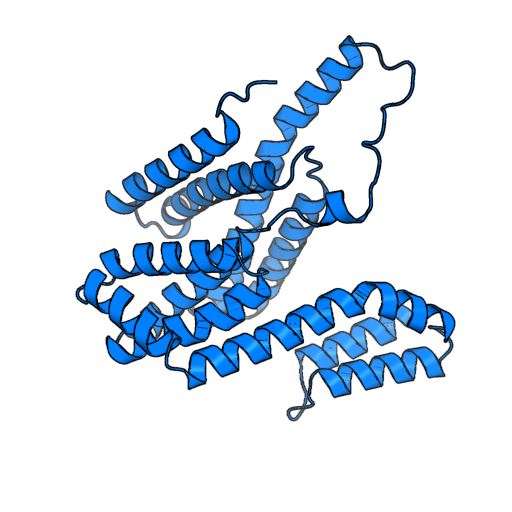1
ATOM 585 C C . ALA A 1 79 ? 1.754 -4.886 -21.494 1.00 80.75 79 ALA A C 1
ATOM 587 O O . ALA A 1 79 ? 2.960 -4.655 -21.418 1.00 80.75 79 ALA A O 1
ATOM 588 N N . LEU A 1 80 ? 1.158 -5.132 -22.665 1.00 82.69 80 LEU A N 1
ATOM 589 C CA . LEU A 1 80 ? 1.890 -5.166 -23.933 1.00 82.69 80 LEU A CA 1
ATOM 590 C C . LEU A 1 80 ? 2.485 -3.802 -24.297 1.00 82.69 80 LEU A C 1
ATOM 592 O O . LEU A 1 80 ? 3.615 -3.750 -24.775 1.00 82.69 80 LEU A O 1
ATOM 596 N N . HIS A 1 81 ? 1.774 -2.698 -24.059 1.00 86.19 81 HIS A N 1
ATOM 597 C CA . HIS A 1 81 ? 2.304 -1.358 -24.335 1.00 86.19 81 HIS A CA 1
ATOM 598 C C . HIS A 1 81 ? 3.500 -1.030 -23.441 1.00 86.19 81 HIS A C 1
ATOM 600 O O . HIS A 1 81 ? 4.556 -0.637 -23.942 1.00 86.19 81 HIS A O 1
ATOM 606 N N . VAL A 1 82 ? 3.371 -1.280 -22.136 1.00 83.00 82 VAL A N 1
ATOM 607 C CA . VAL A 1 82 ? 4.455 -1.057 -21.171 1.00 83.00 82 VAL A CA 1
ATOM 608 C C . VAL A 1 82 ? 5.654 -1.963 -21.461 1.00 83.00 82 VAL A C 1
ATOM 610 O O . VAL A 1 82 ? 6.792 -1.494 -21.454 1.00 83.00 82 VAL A O 1
ATOM 613 N N . ALA A 1 83 ? 5.420 -3.233 -21.798 1.00 79.56 83 ALA A N 1
ATOM 614 C CA . ALA A 1 83 ? 6.480 -4.168 -22.168 1.00 79.56 83 ALA A CA 1
ATOM 615 C C . ALA A 1 83 ? 7.203 -3.751 -23.462 1.00 79.56 83 ALA A C 1
ATOM 617 O O . ALA A 1 83 ? 8.435 -3.795 -23.518 1.00 79.56 83 ALA A O 1
ATOM 618 N N . ARG A 1 84 ? 6.464 -3.288 -24.483 1.00 83.62 84 ARG A N 1
ATOM 619 C CA . ARG A 1 84 ? 7.044 -2.781 -25.741 1.00 83.62 84 ARG A CA 1
ATOM 620 C C . ARG A 1 84 ? 7.910 -1.548 -25.507 1.00 83.62 84 ARG A C 1
ATOM 622 O O . ARG A 1 84 ? 9.007 -1.480 -26.052 1.00 83.62 84 ARG A O 1
ATOM 629 N N . TRP A 1 85 ? 7.459 -0.605 -24.680 1.00 81.44 85 TRP A N 1
ATOM 630 C CA . TRP A 1 85 ? 8.249 0.578 -24.319 1.00 81.44 85 TRP A CA 1
ATOM 631 C C . TRP A 1 85 ? 9.460 0.237 -23.442 1.00 81.44 85 TRP A C 1
ATOM 633 O O . TRP A 1 85 ? 10.515 0.858 -23.578 1.00 81.44 85 TRP A O 1
ATOM 643 N N . GLY A 1 86 ? 9.343 -0.779 -22.583 1.00 73.88 86 GLY A N 1
ATOM 644 C CA . GLY A 1 86 ? 10.448 -1.291 -21.771 1.00 73.88 86 GLY A CA 1
ATOM 645 C C . GLY A 1 86 ? 11.513 -2.043 -22.579 1.00 73.88 86 GLY A C 1
ATOM 646 O O . GLY A 1 86 ? 12.669 -2.109 -22.154 1.00 73.88 86 GLY A O 1
ATOM 647 N N . GLY A 1 87 ? 11.154 -2.593 -23.744 1.00 72.69 87 GLY A N 1
ATOM 648 C CA . GLY A 1 87 ? 12.078 -3.279 -24.653 1.00 72.69 87 GLY A CA 1
ATOM 649 C C . GLY A 1 87 ? 12.787 -4.484 -24.024 1.00 72.69 87 GLY A C 1
ATOM 650 O O . GLY A 1 87 ? 13.948 -4.733 -24.334 1.00 72.69 87 GLY A O 1
ATOM 651 N N . GLY A 1 88 ? 12.135 -5.173 -23.078 1.00 66.88 88 GLY A N 1
ATOM 652 C CA . GLY A 1 88 ? 12.693 -6.328 -22.358 1.00 66.88 88 GLY A CA 1
ATOM 653 C C . GLY A 1 88 ? 13.770 -5.999 -21.314 1.00 66.88 88 GLY A C 1
ATOM 654 O O . GLY A 1 88 ? 14.279 -6.902 -20.658 1.00 66.88 88 GLY A O 1
ATOM 655 N N . ASN A 1 89 ? 14.121 -4.724 -21.110 1.00 67.75 89 ASN A N 1
ATOM 656 C CA . ASN A 1 89 ? 15.135 -4.327 -20.136 1.00 67.75 89 ASN A CA 1
ATOM 657 C C . ASN A 1 89 ? 14.488 -3.885 -18.814 1.00 67.75 89 ASN A C 1
ATOM 659 O O . ASN A 1 89 ? 13.817 -2.852 -18.754 1.00 67.75 89 ASN A O 1
ATOM 663 N N . GLY A 1 90 ? 14.746 -4.629 -17.733 1.00 62.81 90 GLY A N 1
ATOM 664 C CA . GLY A 1 90 ? 14.168 -4.373 -16.406 1.00 62.81 90 GLY A CA 1
ATOM 665 C C . GLY A 1 90 ? 14.401 -2.955 -15.880 1.00 62.81 90 GLY A C 1
ATOM 666 O O . GLY A 1 90 ? 13.509 -2.382 -15.261 1.00 62.81 90 GLY A O 1
ATOM 667 N N . ARG A 1 91 ? 15.543 -2.335 -16.212 1.00 62.38 91 ARG A N 1
ATOM 668 C CA . ARG A 1 91 ? 15.867 -0.956 -15.798 1.00 62.38 91 ARG A CA 1
ATOM 669 C C . ARG A 1 91 ? 14.973 0.106 -16.442 1.00 62.38 91 ARG A C 1
ATOM 671 O O . ARG A 1 91 ? 14.767 1.159 -15.854 1.00 62.38 91 ARG A O 1
ATOM 678 N N . ARG A 1 92 ? 14.448 -0.151 -17.645 1.00 65.12 92 ARG A N 1
ATOM 679 C CA . ARG A 1 92 ? 13.484 0.735 -18.327 1.00 65.12 92 ARG A CA 1
ATOM 680 C C . ARG A 1 92 ? 12.046 0.380 -17.979 1.00 65.12 92 ARG A C 1
ATOM 682 O O . ARG A 1 92 ? 11.195 1.257 -17.911 1.00 65.12 92 ARG A O 1
ATOM 689 N N . LEU A 1 93 ? 11.789 -0.902 -17.742 1.00 69.00 93 LEU A N 1
ATOM 690 C CA . LEU A 1 93 ? 10.474 -1.397 -17.363 1.00 69.00 93 LEU A CA 1
ATOM 691 C C . LEU A 1 93 ? 10.054 -0.893 -15.977 1.00 69.00 93 LEU A C 1
ATOM 693 O O . LEU A 1 93 ? 8.907 -0.503 -15.796 1.00 69.00 93 LEU A O 1
ATOM 697 N N . PHE A 1 94 ? 10.983 -0.857 -15.020 1.00 64.75 94 PHE A N 1
ATOM 698 C CA . PHE A 1 94 ? 10.723 -0.413 -13.650 1.00 64.75 94 PHE A CA 1
ATOM 699 C C . PHE A 1 94 ? 10.107 0.992 -13.558 1.00 64.75 94 PHE A C 1
ATOM 701 O O . PHE A 1 94 ? 8.998 1.102 -13.032 1.00 64.75 94 PHE A O 1
ATOM 708 N N . PRO A 1 95 ? 10.714 2.055 -14.122 1.00 63.31 95 PRO A N 1
ATOM 709 C CA . PRO A 1 95 ? 10.107 3.381 -14.080 1.00 63.31 95 PRO A CA 1
ATOM 710 C C . PRO A 1 95 ? 8.768 3.446 -14.828 1.00 63.31 95 PRO A C 1
ATOM 712 O O . PRO A 1 95 ? 7.876 4.162 -14.392 1.00 63.31 95 PRO A O 1
ATOM 715 N N . LEU A 1 96 ? 8.575 2.680 -15.909 1.00 71.50 96 LEU A N 1
ATOM 716 C CA . LEU A 1 96 ? 7.291 2.640 -16.623 1.00 71.50 96 LEU A CA 1
ATOM 717 C C . LEU A 1 96 ? 6.176 1.997 -15.790 1.00 71.50 96 LEU A C 1
ATOM 719 O O . LEU A 1 96 ? 5.052 2.493 -15.792 1.00 71.50 96 LEU A O 1
ATOM 723 N N . VAL A 1 97 ? 6.486 0.924 -15.060 1.00 69.69 97 VAL A N 1
ATOM 724 C CA . VAL A 1 97 ? 5.545 0.276 -14.137 1.00 69.69 97 VAL A CA 1
ATOM 725 C C . VAL A 1 97 ? 5.213 1.200 -12.966 1.00 69.69 97 VAL A C 1
ATOM 727 O O . VAL A 1 97 ? 4.044 1.332 -12.614 1.00 69.69 97 VAL A O 1
ATOM 730 N N . VAL A 1 98 ? 6.207 1.907 -12.419 1.00 65.31 98 VAL A N 1
ATOM 731 C CA . VAL A 1 98 ? 5.992 2.920 -11.373 1.00 65.31 98 VAL A CA 1
ATOM 732 C C . VAL A 1 98 ? 5.098 4.057 -11.875 1.00 65.31 98 VAL A C 1
ATOM 734 O O . VAL A 1 98 ? 4.158 4.440 -11.185 1.00 65.31 98 VAL A O 1
ATOM 737 N N . LEU A 1 99 ? 5.334 4.574 -13.086 1.00 70.81 99 LEU A N 1
ATOM 738 C CA . LEU A 1 99 ? 4.512 5.636 -13.679 1.00 70.81 99 LEU A CA 1
ATOM 739 C C . LEU A 1 99 ? 3.079 5.178 -13.959 1.00 70.81 99 LEU A C 1
ATOM 741 O O . LEU A 1 99 ? 2.138 5.919 -13.677 1.00 70.81 99 LEU A O 1
ATOM 745 N N . LEU A 1 100 ? 2.905 3.960 -14.479 1.00 77.44 100 LEU A N 1
ATOM 746 C CA . LEU A 1 100 ? 1.585 3.359 -14.646 1.00 77.44 100 LEU A CA 1
ATOM 747 C C . LEU A 1 100 ? 0.877 3.237 -13.292 1.00 77.44 100 LEU A C 1
ATOM 749 O O . LEU A 1 100 ? -0.293 3.599 -13.176 1.00 77.44 100 LEU A O 1
ATOM 753 N N . GLY A 1 101 ? 1.595 2.775 -12.267 1.00 70.56 101 GLY A N 1
ATOM 754 C CA . GLY A 1 101 ? 1.053 2.659 -10.923 1.00 70.56 101 GLY A CA 1
ATOM 755 C C . GLY A 1 101 ? 0.631 3.997 -10.339 1.00 70.56 101 GLY A C 1
ATOM 756 O O . GLY A 1 101 ? -0.469 4.107 -9.806 1.00 70.56 101 GLY A O 1
ATOM 757 N N . ALA A 1 102 ? 1.444 5.033 -10.534 1.00 65.56 102 ALA A N 1
ATOM 758 C CA . ALA A 1 102 ? 1.135 6.379 -10.076 1.00 65.56 102 ALA A CA 1
ATOM 759 C C . ALA A 1 102 ? -0.086 6.956 -10.809 1.00 65.56 102 ALA A C 1
ATOM 761 O O . ALA A 1 102 ? -0.930 7.600 -10.190 1.00 65.56 102 ALA A O 1
ATOM 762 N N . ALA A 1 103 ? -0.217 6.695 -12.114 1.00 72.25 103 ALA A N 1
ATOM 763 C CA . ALA A 1 103 ? -1.366 7.129 -12.904 1.00 72.25 103 ALA A CA 1
ATOM 764 C C . ALA A 1 103 ? -2.669 6.452 -12.452 1.00 72.25 103 ALA A C 1
ATOM 766 O O . ALA A 1 103 ? -3.688 7.125 -12.296 1.00 72.25 103 ALA A O 1
ATOM 767 N N . ILE A 1 104 ? -2.637 5.140 -12.195 1.00 76.00 104 ILE A N 1
ATOM 768 C CA . ILE A 1 104 ? -3.790 4.396 -11.672 1.00 76.00 104 ILE A CA 1
ATOM 769 C C . ILE A 1 104 ? -4.127 4.890 -10.256 1.00 76.00 104 ILE A C 1
ATOM 771 O O . ILE A 1 104 ? -5.277 5.236 -9.989 1.00 76.00 104 ILE A O 1
ATOM 775 N N . ALA A 1 105 ? -3.139 5.012 -9.368 1.00 68.56 105 ALA A N 1
ATOM 776 C CA . ALA A 1 105 ? -3.345 5.466 -7.991 1.00 68.56 105 ALA A CA 1
ATOM 777 C C . ALA A 1 105 ? -3.806 6.932 -7.882 1.00 68.56 105 ALA A C 1
ATOM 779 O O . ALA A 1 105 ? -4.480 7.307 -6.928 1.00 68.56 105 ALA A O 1
ATOM 780 N N . ALA A 1 106 ? -3.518 7.774 -8.878 1.00 63.12 106 ALA A N 1
ATOM 781 C CA . ALA A 1 106 ? -4.044 9.139 -8.922 1.00 63.12 106 ALA A CA 1
ATOM 782 C C . ALA A 1 106 ? -5.564 9.191 -9.165 1.00 63.12 106 ALA A C 1
ATOM 784 O O . ALA A 1 106 ? -6.226 10.149 -8.755 1.00 63.12 106 ALA A O 1
ATOM 785 N N . VAL A 1 107 ? -6.118 8.182 -9.844 1.00 68.75 107 VAL A N 1
ATOM 786 C CA . VAL A 1 107 ? -7.537 8.125 -10.232 1.00 68.75 107 VAL A CA 1
ATOM 787 C C . VAL A 1 107 ? -8.344 7.246 -9.277 1.00 68.75 107 VAL A C 1
ATOM 789 O O . VAL A 1 107 ? -9.486 7.576 -8.939 1.00 68.75 107 VAL A O 1
ATOM 792 N N . PHE A 1 108 ? -7.749 6.145 -8.827 1.00 69.00 108 PHE A N 1
ATOM 793 C CA . PHE A 1 108 ? -8.379 5.129 -7.994 1.00 69.00 108 PHE A CA 1
ATOM 794 C C . PHE A 1 108 ? -7.936 5.247 -6.530 1.00 69.00 108 PHE A C 1
ATOM 796 O O . PHE A 1 108 ? -6.891 5.806 -6.224 1.00 69.00 108 PHE A O 1
ATOM 803 N N . ALA A 1 109 ? -8.747 4.737 -5.598 1.00 65.38 109 ALA A N 1
ATOM 804 C CA . ALA A 1 109 ? -8.312 4.605 -4.205 1.00 65.38 109 ALA A CA 1
ATOM 805 C C . ALA A 1 109 ? -7.086 3.676 -4.120 1.00 65.38 109 ALA A C 1
ATOM 807 O O . ALA A 1 109 ? -6.942 2.804 -4.972 1.00 65.38 109 ALA A O 1
ATOM 808 N N . ASN A 1 110 ? -6.253 3.836 -3.087 1.00 68.56 110 ASN A N 1
ATOM 809 C CA . ASN A 1 110 ? -5.033 3.048 -2.853 1.00 68.56 110 ASN A CA 1
ATOM 810 C C . ASN A 1 110 ? -5.267 1.536 -3.059 1.00 68.56 110 ASN A C 1
ATOM 812 O O . ASN A 1 110 ? -4.626 0.895 -3.891 1.00 68.56 110 ASN A O 1
ATOM 816 N N . ASP A 1 111 ? -6.312 0.992 -2.437 1.00 70.62 111 ASP A N 1
ATOM 817 C CA . ASP A 1 111 ? -6.635 -0.426 -2.581 1.00 70.62 111 ASP A CA 1
ATOM 818 C C . ASP A 1 111 ? -7.137 -0.804 -3.988 1.00 70.62 111 ASP A C 1
ATOM 820 O O . ASP A 1 111 ? -6.891 -1.902 -4.484 1.00 70.62 111 ASP A O 1
ATOM 824 N N . GLY A 1 112 ? -7.818 0.123 -4.668 1.00 71.56 112 GLY A N 1
ATOM 825 C CA . GLY A 1 112 ? -8.221 -0.028 -6.067 1.00 71.56 112 GLY A CA 1
ATOM 826 C C . GLY A 1 112 ? -7.031 -0.036 -7.019 1.00 71.56 112 GLY A C 1
ATOM 827 O O . GLY A 1 112 ? -7.018 -0.794 -7.986 1.00 71.56 112 GLY A O 1
ATOM 828 N N . ALA A 1 113 ? -6.015 0.774 -6.727 1.00 75.12 113 ALA A N 1
ATOM 829 C CA . ALA A 1 113 ? -4.776 0.780 -7.480 1.00 75.12 113 ALA A CA 1
ATOM 830 C C . ALA A 1 113 ? -4.050 -0.553 -7.327 1.00 75.12 113 ALA A C 1
ATOM 832 O O . ALA A 1 113 ? -3.657 -1.120 -8.341 1.00 75.12 113 ALA A O 1
ATOM 833 N N . ALA A 1 114 ? -3.961 -1.100 -6.111 1.00 73.81 114 ALA A N 1
ATOM 834 C CA . ALA A 1 114 ? -3.411 -2.435 -5.884 1.00 73.81 114 ALA A CA 1
ATOM 835 C C . ALA A 1 114 ? -4.184 -3.517 -6.667 1.00 73.81 114 ALA A C 1
ATOM 837 O O . ALA A 1 114 ? -3.573 -4.289 -7.406 1.00 73.81 114 ALA A O 1
ATOM 838 N N . LEU A 1 115 ? -5.522 -3.515 -6.599 1.00 75.56 115 LEU A N 1
ATOM 839 C CA . LEU A 1 115 ? -6.381 -4.473 -7.315 1.00 75.56 115 LEU A CA 1
ATOM 840 C C . LEU A 1 115 ? -6.212 -4.443 -8.845 1.00 75.56 115 LEU A C 1
ATOM 842 O O . LEU A 1 115 ? -6.383 -5.476 -9.489 1.00 75.56 115 LEU A O 1
ATOM 846 N N . LEU A 1 116 ? -5.884 -3.286 -9.427 1.00 80.00 116 LEU A N 1
ATOM 847 C CA . LEU A 1 116 ? -5.662 -3.121 -10.870 1.00 80.00 116 LEU A CA 1
ATOM 848 C C . LEU A 1 116 ? -4.197 -3.360 -11.268 1.00 80.00 116 LEU A C 1
ATOM 850 O O . LEU A 1 116 ? -3.919 -3.995 -12.283 1.00 80.00 116 LEU A O 1
ATOM 854 N N . LEU A 1 117 ? -3.241 -2.869 -10.477 1.00 81.12 117 LEU A N 1
ATOM 855 C CA . LEU A 1 117 ? -1.808 -2.966 -10.770 1.00 81.12 117 LEU A CA 1
ATOM 856 C C . LEU A 1 117 ? -1.294 -4.390 -10.682 1.00 81.12 117 LEU A C 1
ATOM 858 O O . LEU A 1 117 ? -0.515 -4.798 -11.543 1.00 81.12 117 LEU A O 1
ATOM 862 N N . THR A 1 118 ? -1.706 -5.142 -9.662 1.00 81.44 118 THR A N 1
ATOM 863 C CA . THR A 1 118 ? -1.212 -6.502 -9.441 1.00 81.44 118 THR A CA 1
ATOM 864 C C . THR A 1 118 ? -1.415 -7.406 -10.663 1.00 81.44 118 THR A C 1
ATOM 866 O O . THR A 1 118 ? -0.410 -7.945 -11.131 1.00 81.44 118 THR A O 1
ATOM 869 N N . PRO A 1 119 ? -2.622 -7.555 -11.249 1.00 77.62 119 PRO A N 1
ATOM 870 C CA . PRO A 1 119 ? -2.798 -8.395 -12.435 1.00 77.62 119 PRO A CA 1
ATOM 871 C C . PRO A 1 119 ? -2.055 -7.856 -13.666 1.00 77.62 119 PRO A C 1
ATOM 873 O O . PRO A 1 119 ? -1.448 -8.643 -14.394 1.00 77.62 119 PRO A O 1
ATOM 876 N N . ILE A 1 120 ? -2.014 -6.532 -13.879 1.00 82.38 120 ILE A N 1
ATOM 877 C CA . ILE A 1 120 ? -1.289 -5.933 -15.015 1.00 82.38 120 ILE A CA 1
ATOM 878 C C . ILE A 1 120 ? 0.207 -6.245 -14.924 1.00 82.38 120 ILE A C 1
ATOM 880 O O . ILE A 1 120 ? 0.819 -6.690 -15.896 1.00 82.38 120 ILE A O 1
ATOM 884 N N . VAL A 1 121 ? 0.805 -6.034 -13.754 1.00 79.69 121 VAL A N 1
ATOM 885 C CA . VAL A 1 121 ? 2.238 -6.238 -13.535 1.00 79.69 121 VAL A CA 1
ATOM 886 C C . VAL A 1 121 ? 2.589 -7.714 -13.579 1.00 79.69 121 VAL A C 1
ATOM 888 O O . VAL A 1 121 ? 3.571 -8.073 -14.226 1.00 79.69 121 VAL A O 1
ATOM 891 N N . LEU A 1 122 ? 1.758 -8.588 -13.007 1.00 76.38 122 LEU A N 1
ATOM 892 C CA . LEU A 1 122 ? 1.941 -10.032 -13.145 1.00 76.38 122 LEU A CA 1
ATOM 893 C C . LEU A 1 122 ? 1.907 -10.454 -14.625 1.00 76.38 122 LEU A C 1
ATOM 895 O O . LEU A 1 122 ? 2.776 -11.201 -15.071 1.00 76.38 122 LEU A O 1
ATOM 899 N N . ALA A 1 123 ? 0.977 -9.910 -15.417 1.00 79.69 123 ALA A N 1
ATOM 900 C CA . ALA A 1 123 ? 0.871 -10.183 -16.850 1.00 79.69 123 ALA A CA 1
ATOM 901 C C . ALA A 1 123 ? 2.053 -9.634 -17.675 1.00 79.69 123 ALA A C 1
ATOM 903 O O . ALA A 1 123 ? 2.372 -10.189 -18.727 1.00 79.69 123 ALA A O 1
ATOM 904 N N . ILE A 1 124 ? 2.709 -8.556 -17.230 1.00 78.94 124 ILE A N 1
ATOM 905 C CA . ILE A 1 124 ? 3.969 -8.065 -17.815 1.00 78.94 124 ILE A CA 1
ATOM 906 C C . ILE A 1 124 ? 5.108 -9.035 -17.487 1.00 78.94 124 ILE A C 1
ATOM 908 O O . ILE A 1 124 ? 5.838 -9.460 -18.382 1.00 78.94 124 ILE A O 1
ATOM 912 N N . LEU A 1 125 ? 5.256 -9.384 -16.208 1.00 76.81 125 LEU A N 1
ATOM 913 C CA . LEU A 1 125 ? 6.377 -10.173 -15.696 1.00 76.81 125 LEU A CA 1
ATOM 914 C C . LEU A 1 125 ? 6.377 -11.601 -16.240 1.00 76.81 125 LEU A C 1
ATOM 916 O O . LEU A 1 125 ? 7.431 -12.091 -16.641 1.00 76.81 125 LEU A O 1
ATOM 920 N N . LEU A 1 126 ? 5.199 -12.230 -16.311 1.00 73.50 126 LEU A N 1
ATOM 921 C CA . LEU A 1 126 ? 5.028 -13.565 -16.886 1.00 73.50 126 LEU A CA 1
ATOM 922 C C . LEU A 1 126 ? 5.314 -13.595 -18.394 1.00 73.50 126 LEU A C 1
ATOM 924 O O . LEU A 1 126 ? 5.802 -14.597 -18.895 1.00 73.50 126 LEU A O 1
ATOM 928 N N . ARG A 1 127 ? 5.043 -12.509 -19.132 1.00 75.38 127 ARG A N 1
ATOM 929 C CA . ARG A 1 127 ? 5.317 -12.435 -20.582 1.00 75.38 127 ARG A CA 1
ATOM 930 C C . ARG A 1 127 ? 6.770 -12.118 -20.923 1.00 75.38 127 ARG A C 1
ATOM 932 O O . ARG A 1 127 ? 7.184 -12.344 -22.054 1.00 75.38 127 ARG A O 1
ATOM 939 N N . LEU A 1 128 ? 7.511 -11.537 -19.983 1.00 76.44 128 LEU A N 1
ATOM 940 C CA . LEU A 1 128 ? 8.920 -11.181 -20.149 1.00 76.44 128 LEU A CA 1
ATOM 941 C C . LEU A 1 128 ? 9.868 -12.196 -19.481 1.00 76.44 128 LEU A C 1
ATOM 943 O O . LEU A 1 128 ? 11.060 -11.913 -19.397 1.00 76.44 128 LEU A O 1
ATOM 947 N N . ASP A 1 129 ? 9.349 -13.333 -18.993 1.00 72.81 129 ASP A N 1
ATOM 948 C CA . ASP A 1 129 ? 10.096 -14.402 -18.304 1.00 72.81 129 ASP A CA 1
ATOM 949 C C . ASP A 1 129 ? 11.018 -13.889 -17.180 1.00 72.81 129 ASP A C 1
ATOM 951 O O . ASP A 1 129 ? 12.148 -14.348 -16.983 1.00 72.81 129 ASP A O 1
ATOM 955 N N . PHE A 1 130 ? 10.547 -12.903 -16.410 1.00 69.75 130 PHE A N 1
ATOM 956 C CA . PHE A 1 130 ? 11.329 -12.384 -15.288 1.00 69.75 130 PHE A CA 1
ATOM 957 C C . PHE A 1 130 ? 11.449 -13.426 -14.163 1.00 69.75 130 PHE A C 1
ATOM 959 O O . PHE A 1 130 ? 10.454 -14.053 -13.792 1.00 69.75 130 PHE A O 1
ATOM 966 N N . PRO A 1 131 ? 12.633 -13.569 -13.532 1.00 64.00 131 PRO A N 1
ATOM 967 C CA . PRO A 1 131 ? 12.802 -14.487 -12.414 1.00 64.00 131 PRO A CA 1
ATOM 968 C C . PRO A 1 131 ? 11.918 -14.069 -11.221 1.00 64.00 131 PRO A C 1
ATOM 970 O O . PRO A 1 131 ? 11.738 -12.868 -10.988 1.00 64.00 131 PRO A O 1
ATOM 973 N N . PRO A 1 132 ? 11.434 -15.018 -10.391 1.00 63.00 132 PRO A N 1
ATOM 974 C CA . PRO A 1 132 ? 10.499 -14.746 -9.289 1.00 63.00 132 PRO A CA 1
ATOM 975 C C . PRO A 1 132 ? 10.979 -13.675 -8.298 1.00 63.00 132 PRO A C 1
ATOM 977 O O . PRO A 1 132 ? 10.185 -12.934 -7.723 1.00 63.00 132 PRO A O 1
ATOM 980 N N . ALA A 1 133 ? 12.297 -13.563 -8.104 1.00 56.78 133 ALA A N 1
ATOM 981 C CA . ALA A 1 133 ? 12.897 -12.523 -7.274 1.00 56.78 133 ALA A CA 1
ATOM 982 C C . ALA A 1 133 ? 12.735 -11.115 -7.876 1.00 56.78 133 ALA A C 1
ATOM 984 O O . ALA A 1 133 ? 12.427 -10.178 -7.144 1.00 56.78 133 ALA A O 1
ATOM 985 N N . GLY A 1 134 ? 12.886 -10.978 -9.198 1.00 57.59 134 GLY A N 1
ATOM 986 C CA . GLY A 1 134 ? 12.641 -9.727 -9.912 1.00 57.59 134 GLY A CA 1
ATOM 987 C C . GLY A 1 134 ? 11.159 -9.369 -9.898 1.00 57.59 134 GLY A C 1
ATOM 988 O O . GLY A 1 134 ? 10.813 -8.252 -9.537 1.00 57.59 134 GLY A O 1
ATOM 989 N N . ALA A 1 135 ? 10.282 -10.336 -10.177 1.00 62.75 135 ALA A N 1
ATOM 990 C CA . ALA A 1 135 ? 8.832 -10.151 -10.128 1.00 62.75 135 ALA A CA 1
ATOM 991 C C . ALA A 1 135 ? 8.349 -9.572 -8.788 1.00 62.75 135 ALA A C 1
ATOM 993 O O . ALA A 1 135 ? 7.551 -8.635 -8.754 1.00 62.75 135 ALA A O 1
ATOM 994 N N . LEU A 1 136 ? 8.900 -10.081 -7.684 1.00 58.97 136 LEU A N 1
ATOM 995 C CA . LEU A 1 136 ? 8.566 -9.612 -6.345 1.00 58.97 136 LEU A CA 1
ATOM 996 C C . LEU A 1 136 ? 8.962 -8.143 -6.122 1.00 58.97 136 LEU A C 1
ATOM 998 O O . LEU A 1 136 ? 8.194 -7.407 -5.514 1.00 58.97 136 LEU A O 1
ATOM 1002 N N . ALA A 1 137 ? 10.097 -7.686 -6.662 1.00 59.91 137 ALA A N 1
ATOM 1003 C CA . ALA A 1 137 ? 10.512 -6.284 -6.561 1.00 59.91 137 ALA A CA 1
ATOM 1004 C C . ALA A 1 137 ? 9.538 -5.328 -7.276 1.00 59.91 137 ALA A C 1
ATOM 1006 O O . ALA A 1 137 ? 9.221 -4.263 -6.750 1.00 59.91 137 ALA A O 1
ATOM 1007 N N . PHE A 1 138 ? 9.008 -5.723 -8.438 1.00 62.62 138 PHE A N 1
ATOM 1008 C CA . PHE A 1 138 ? 8.004 -4.937 -9.164 1.00 62.62 138 PHE A CA 1
ATOM 1009 C C . PHE A 1 138 ? 6.653 -4.904 -8.439 1.00 62.62 138 PHE A C 1
ATOM 1011 O O . PHE A 1 138 ? 6.039 -3.844 -8.349 1.00 62.62 138 PHE A O 1
ATOM 1018 N N . VAL A 1 139 ? 6.201 -6.036 -7.890 1.00 65.62 139 VAL A N 1
ATOM 1019 C CA . VAL A 1 139 ? 4.945 -6.106 -7.122 1.00 65.62 139 VAL A CA 1
ATOM 1020 C C . VAL A 1 139 ? 5.031 -5.264 -5.847 1.00 65.62 139 VAL A C 1
ATOM 1022 O O . VAL A 1 139 ? 4.117 -4.493 -5.560 1.00 65.62 139 VAL A O 1
ATOM 1025 N N . VAL A 1 140 ? 6.150 -5.348 -5.122 1.00 59.47 140 VAL A N 1
ATOM 1026 C CA . VAL A 1 140 ? 6.400 -4.538 -3.922 1.00 59.47 140 VAL A CA 1
ATOM 1027 C C . VAL A 1 140 ? 6.438 -3.046 -4.265 1.00 59.47 140 VAL A C 1
ATOM 1029 O O . VAL A 1 140 ? 5.774 -2.256 -3.600 1.00 59.47 140 VAL A O 1
ATOM 1032 N N . ALA A 1 141 ? 7.128 -2.655 -5.343 1.00 60.56 141 ALA A N 1
ATOM 1033 C CA . ALA A 1 141 ? 7.147 -1.266 -5.802 1.00 60.56 141 ALA A CA 1
ATOM 1034 C C . ALA A 1 141 ? 5.742 -0.737 -6.141 1.00 60.56 141 ALA A C 1
ATOM 1036 O O . ALA A 1 141 ? 5.433 0.410 -5.834 1.00 60.56 141 ALA A O 1
ATOM 1037 N N . CYS A 1 142 ? 4.866 -1.567 -6.713 1.00 63.19 142 CYS A N 1
ATOM 1038 C CA . CYS A 1 142 ? 3.476 -1.179 -6.970 1.00 63.19 142 CYS A CA 1
ATOM 1039 C C . CYS A 1 142 ? 2.680 -0.964 -5.683 1.00 63.19 142 CYS A C 1
ATOM 1041 O O . CYS A 1 142 ? 1.893 -0.023 -5.625 1.00 63.19 142 CYS A O 1
ATOM 1043 N N . GLY A 1 143 ? 2.912 -1.790 -4.658 1.00 61.44 143 GLY A N 1
ATOM 1044 C CA . GLY A 1 143 ? 2.330 -1.595 -3.329 1.00 61.44 143 GLY A CA 1
ATOM 1045 C C . GLY A 1 143 ? 2.724 -0.245 -2.724 1.00 61.44 143 GLY A C 1
ATOM 1046 O O . GLY A 1 143 ? 1.857 0.513 -2.304 1.00 61.44 143 GLY A O 1
ATOM 1047 N N . PHE A 1 144 ? 4.012 0.108 -2.781 1.00 58.84 144 PHE A N 1
ATOM 1048 C CA . PHE A 1 144 ? 4.494 1.413 -2.309 1.00 58.84 144 PHE A CA 1
ATOM 1049 C C . PHE A 1 144 ? 3.919 2.593 -3.106 1.00 58.84 144 PHE A C 1
ATOM 1051 O O . PHE A 1 144 ? 3.577 3.624 -2.534 1.00 58.84 144 PHE A O 1
ATOM 1058 N N . VAL A 1 145 ? 3.794 2.459 -4.429 1.00 60.81 145 VAL A N 1
ATOM 1059 C CA . VAL A 1 145 ? 3.218 3.511 -5.284 1.00 60.81 145 VAL A CA 1
ATOM 1060 C C . VAL A 1 145 ? 1.728 3.712 -5.007 1.00 60.81 145 VAL A C 1
ATOM 1062 O O . VAL A 1 145 ? 1.267 4.853 -4.997 1.00 60.81 145 VAL A O 1
ATOM 1065 N N . ALA A 1 146 ? 0.988 2.627 -4.772 1.00 60.06 146 ALA A N 1
ATOM 1066 C CA . ALA A 1 146 ? -0.416 2.696 -4.388 1.00 60.06 146 ALA A CA 1
ATOM 1067 C C . ALA A 1 146 ? -0.584 3.439 -3.049 1.00 60.06 146 ALA A C 1
ATOM 1069 O O . ALA A 1 146 ? -1.449 4.312 -2.943 1.00 60.06 146 ALA A O 1
ATOM 1070 N N . ASP A 1 147 ? 0.302 3.179 -2.080 1.00 61.34 147 ASP A N 1
ATOM 1071 C CA . ASP A 1 147 ? 0.239 3.791 -0.748 1.00 61.34 147 ASP A CA 1
ATOM 1072 C C . ASP A 1 147 ? 0.668 5.264 -0.717 1.00 61.34 147 ASP A C 1
ATOM 1074 O O . ASP A 1 147 ? 0.084 6.089 -0.009 1.00 61.34 147 ASP A O 1
ATOM 1078 N N . ALA A 1 148 ? 1.626 5.639 -1.565 1.00 54.53 148 ALA A N 1
ATOM 1079 C CA . ALA A 1 148 ? 2.137 7.004 -1.644 1.00 54.53 148 ALA A CA 1
ATOM 1080 C C . ALA A 1 148 ? 1.125 8.022 -2.215 1.00 54.53 148 ALA A C 1
ATOM 1082 O O . ALA A 1 148 ? 1.264 9.229 -1.985 1.00 54.53 148 ALA A O 1
ATOM 1083 N N . VAL A 1 149 ? 0.110 7.574 -2.966 1.00 51.81 149 VAL A N 1
ATOM 1084 C CA . VAL A 1 149 ? -0.853 8.454 -3.646 1.00 51.81 149 VAL A CA 1
ATOM 1085 C C . VAL A 1 149 ? -2.204 8.414 -2.935 1.00 51.81 149 VAL A C 1
ATOM 1087 O O . VAL A 1 149 ? -3.084 7.621 -3.253 1.00 51.81 149 VAL A O 1
ATOM 1090 N N . ARG A 1 150 ? -2.413 9.333 -1.984 1.00 47.78 150 ARG A N 1
ATOM 1091 C CA . ARG A 1 150 ? -3.726 9.547 -1.356 1.00 47.78 150 ARG A CA 1
ATOM 1092 C C . ARG A 1 150 ? -4.401 10.811 -1.905 1.00 47.78 150 ARG A C 1
ATOM 1094 O O . ARG A 1 150 ? -3.981 11.919 -1.559 1.00 47.78 150 ARG A O 1
ATOM 1101 N N . PRO A 1 151 ? -5.486 10.704 -2.697 1.00 45.53 151 PRO A N 1
ATOM 1102 C CA . PRO A 1 151 ? -6.309 11.860 -3.027 1.00 45.53 151 PRO A CA 1
ATOM 1103 C C . PRO A 1 151 ? -7.044 12.337 -1.766 1.00 45.53 151 PRO A C 1
ATOM 1105 O O . PRO A 1 151 ? -7.847 11.613 -1.175 1.00 45.53 151 PRO A O 1
ATOM 1108 N N . ASP A 1 152 ? -6.778 13.568 -1.337 1.00 45.62 152 ASP A N 1
ATOM 1109 C CA . ASP A 1 152 ? -7.292 14.143 -0.088 1.00 45.62 152 ASP A CA 1
ATOM 1110 C C . ASP A 1 152 ? -8.795 14.508 -0.183 1.00 45.62 152 ASP A C 1
ATOM 1112 O O . ASP A 1 152 ? -9.177 15.673 -0.311 1.00 45.62 152 ASP A O 1
ATOM 1116 N N . ARG A 1 153 ? -9.684 13.499 -0.168 1.00 46.00 153 ARG A N 1
ATOM 1117 C CA . ARG A 1 153 ? -11.156 13.680 -0.226 1.00 46.00 153 ARG A CA 1
ATOM 1118 C C . ARG A 1 153 ? -11.834 13.784 1.147 1.00 46.00 153 ARG A C 1
ATOM 1120 O O . ARG A 1 153 ? -12.968 14.253 1.232 1.00 46.00 153 ARG A O 1
ATOM 1127 N N . THR A 1 154 ? -11.148 13.408 2.226 1.00 40.19 154 THR A N 1
ATOM 1128 C CA . THR A 1 154 ? -11.740 13.302 3.575 1.00 40.19 154 THR A CA 1
ATOM 1129 C C . THR A 1 154 ? -12.129 14.659 4.177 1.00 40.19 154 THR A C 1
ATOM 1131 O O . THR A 1 154 ? -13.165 14.760 4.823 1.00 40.19 154 THR A O 1
ATOM 1134 N N . ARG A 1 155 ? -11.368 15.738 3.927 1.00 42.62 155 ARG A N 1
ATOM 1135 C CA . ARG A 1 155 ? -11.675 17.068 4.499 1.00 42.62 155 ARG A CA 1
ATOM 1136 C C . ARG A 1 155 ? -12.816 17.808 3.798 1.00 42.62 155 ARG A C 1
ATOM 1138 O O . ARG A 1 155 ? -13.562 18.520 4.460 1.00 42.62 155 ARG A O 1
ATOM 1145 N N . ARG A 1 156 ? -12.996 17.625 2.483 1.00 39.62 156 ARG A N 1
ATOM 1146 C CA . ARG A 1 156 ? -14.097 18.274 1.742 1.00 39.62 156 ARG A CA 1
ATOM 1147 C C . ARG A 1 156 ? -15.462 17.663 2.059 1.00 39.62 156 ARG A C 1
ATOM 1149 O O . ARG A 1 156 ? -16.453 18.380 2.019 1.00 39.62 156 ARG A O 1
ATOM 1156 N N . ARG A 1 157 ? -15.517 16.365 2.386 1.00 39.56 157 ARG A N 1
ATOM 1157 C CA . ARG A 1 157 ? -16.780 15.641 2.617 1.00 39.56 157 ARG A CA 1
ATOM 1158 C C . ARG A 1 157 ? -17.428 15.951 3.972 1.00 39.56 157 ARG A C 1
ATOM 1160 O O . ARG A 1 157 ? -18.645 15.892 4.068 1.00 39.56 157 ARG A O 1
ATOM 1167 N N . PHE A 1 158 ? -16.639 16.319 4.984 1.00 42.88 158 PHE A N 1
ATOM 1168 C CA . PHE A 1 158 ? -17.143 16.603 6.336 1.00 42.88 158 PHE A CA 1
ATOM 1169 C C . PHE A 1 158 ? -17.304 18.092 6.665 1.00 42.88 158 PHE A C 1
ATOM 1171 O O . PHE A 1 158 ? -17.723 18.406 7.773 1.00 42.88 158 PHE A O 1
ATOM 1178 N N . GLY A 1 159 ? -16.983 19.009 5.741 1.00 39.06 159 GLY A N 1
ATOM 1179 C CA . GLY A 1 159 ? -17.233 20.447 5.922 1.00 39.06 159 GLY A CA 1
ATOM 1180 C C . GLY A 1 159 ? -16.677 21.039 7.224 1.00 39.06 159 GLY A C 1
ATOM 1181 O O . GLY A 1 159 ? -17.203 22.038 7.704 1.00 39.06 159 GLY A O 1
ATOM 1182 N N . LEU A 1 160 ? -15.658 20.414 7.824 1.00 43.88 160 LEU A N 1
ATOM 1183 C CA . LEU A 1 160 ? -15.133 20.824 9.120 1.00 43.88 160 LEU A CA 1
ATOM 1184 C C . LEU A 1 160 ? -14.434 22.181 8.951 1.00 43.88 160 LEU A C 1
ATOM 1186 O O . LEU A 1 160 ? -13.464 22.259 8.187 1.00 43.88 160 LEU A O 1
ATOM 1190 N N . PRO A 1 161 ? -14.895 23.246 9.635 1.00 42.47 161 PRO A N 1
ATOM 1191 C CA . PRO A 1 161 ? -14.175 24.505 9.646 1.00 42.47 161 PRO A CA 1
ATOM 1192 C C . PRO A 1 161 ? -12.782 24.241 10.211 1.00 42.47 161 PRO A C 1
ATOM 1194 O O . PRO A 1 161 ? -12.637 23.553 11.223 1.00 42.47 161 PRO A O 1
ATOM 1197 N N . GLY A 1 162 ? -11.752 24.773 9.546 1.00 45.53 162 GLY A N 1
ATOM 1198 C CA . GLY A 1 162 ? -10.406 24.779 10.107 1.00 45.53 162 GLY A CA 1
ATOM 1199 C C . GLY A 1 162 ? -10.493 25.320 11.527 1.00 45.53 162 GLY A C 1
ATOM 1200 O O . GLY A 1 162 ? -11.095 26.374 11.727 1.00 45.53 162 GLY A O 1
ATOM 1201 N N . LEU A 1 163 ? -9.983 24.558 12.498 1.00 45.28 163 LEU A N 1
ATOM 1202 C CA . LEU A 1 163 ? -10.037 24.904 13.913 1.00 45.28 163 LEU A CA 1
ATOM 1203 C C . LEU A 1 163 ? -9.467 26.319 14.072 1.00 45.28 163 LEU A C 1
ATOM 1205 O O . LEU A 1 163 ? -8.252 26.519 14.015 1.00 45.28 163 LEU A O 1
ATOM 1209 N N . ALA A 1 164 ? -10.347 27.314 14.192 1.00 45.72 164 ALA A N 1
ATOM 1210 C CA . ALA A 1 164 ? -9.926 28.676 14.436 1.00 45.72 164 ALA A CA 1
ATOM 1211 C C . ALA A 1 164 ? -9.183 28.644 15.777 1.00 45.72 164 ALA A C 1
ATOM 1213 O O . ALA A 1 164 ? -9.740 28.172 16.771 1.00 45.72 164 ALA A O 1
ATOM 1214 N N . PRO A 1 165 ? -7.905 29.050 15.821 1.00 50.09 165 PRO A N 1
ATOM 1215 C CA . PRO A 1 165 ? -7.136 28.974 17.051 1.00 50.09 165 PRO A CA 1
ATOM 1216 C C . PRO A 1 165 ? -7.783 29.870 18.116 1.00 50.09 165 PRO A C 1
ATOM 1218 O O . PRO A 1 165 ? -8.432 30.860 17.763 1.00 50.09 165 PRO A O 1
ATOM 1221 N N . PRO A 1 166 ? -7.591 29.549 19.407 1.00 48.31 166 PRO A N 1
ATOM 1222 C CA . PRO A 1 166 ? -8.254 30.243 20.501 1.00 48.31 166 PRO A CA 1
ATOM 1223 C C . PRO A 1 166 ? -8.049 31.766 20.399 1.00 48.31 166 PRO A C 1
ATOM 1225 O O . PRO A 1 166 ? -6.922 32.215 20.132 1.00 48.31 166 PRO A O 1
ATOM 1228 N N . PRO A 1 167 ? -9.114 32.570 20.577 1.00 45.16 167 PRO A N 1
ATOM 1229 C CA . PRO A 1 167 ? -9.016 34.022 20.520 1.00 45.16 167 PRO A CA 1
ATOM 1230 C C . PRO A 1 167 ? -8.086 34.505 21.641 1.00 45.16 167 PRO A C 1
ATOM 1232 O O . PRO A 1 167 ? -8.355 34.278 22.815 1.00 45.16 167 PRO A O 1
ATOM 1235 N N . GLY A 1 168 ? -6.956 35.122 21.272 1.00 54.91 168 GLY A N 1
ATOM 1236 C CA . GLY A 1 168 ? -5.972 35.669 22.221 1.00 54.91 168 GLY A CA 1
ATOM 1237 C C . GLY A 1 168 ? -4.519 35.210 22.040 1.00 54.91 168 GLY A C 1
ATOM 1238 O O . GLY A 1 168 ? -3.631 35.763 22.683 1.00 54.91 168 GLY A O 1
ATOM 1239 N N . ALA A 1 169 ? -4.222 34.250 21.155 1.00 54.31 169 ALA A N 1
ATOM 1240 C CA . ALA A 1 169 ? -2.829 33.884 20.874 1.00 54.31 169 ALA A CA 1
ATOM 1241 C C . ALA A 1 169 ? -2.106 35.022 20.126 1.00 54.31 169 ALA A C 1
ATOM 1243 O O . ALA A 1 169 ? -2.397 35.281 18.954 1.00 54.31 169 ALA A O 1
ATOM 1244 N N . SER A 1 170 ? -1.161 35.688 20.797 1.00 55.12 170 SER A N 1
ATOM 1245 C CA . SER A 1 170 ? -0.349 36.757 20.210 1.00 55.12 170 SER A CA 1
ATOM 1246 C C . SER A 1 170 ? 0.376 36.268 18.950 1.00 55.12 170 SER A C 1
ATOM 1248 O O . SER A 1 1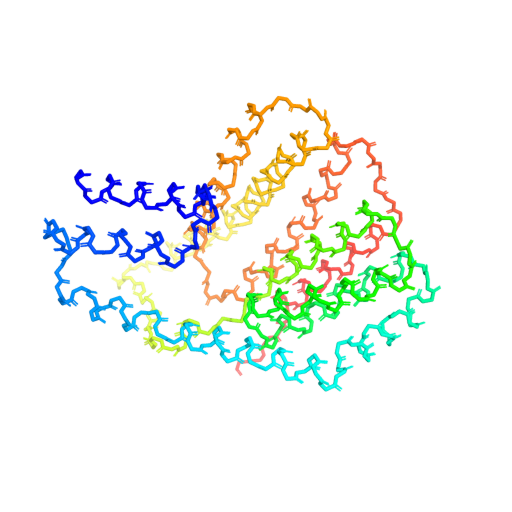70 ? 0.757 35.099 18.836 1.00 55.12 170 SER A O 1
ATOM 1250 N N . VAL A 1 171 ? 0.572 37.166 17.979 1.00 59.00 171 VAL A N 1
ATOM 1251 C CA . VAL A 1 171 ? 1.241 36.856 16.700 1.00 59.00 171 VAL A CA 1
ATOM 1252 C C . VAL A 1 171 ? 2.614 36.206 16.928 1.00 59.00 171 VAL A C 1
ATOM 1254 O O . VAL A 1 171 ? 2.989 35.316 16.174 1.00 59.00 171 VAL A O 1
ATOM 1257 N N . ALA A 1 172 ? 3.311 36.568 18.011 1.00 54.59 172 ALA A N 1
ATOM 1258 C CA . ALA A 1 172 ? 4.580 35.973 18.427 1.00 54.59 172 ALA A CA 1
ATOM 1259 C C . ALA A 1 172 ? 4.447 34.511 18.894 1.00 54.59 172 ALA A C 1
ATOM 1261 O O . ALA A 1 172 ? 5.215 33.666 18.448 1.00 54.59 172 ALA A O 1
ATOM 1262 N N . VAL A 1 173 ? 3.440 34.179 19.712 1.00 56.28 173 VAL A N 1
ATOM 1263 C CA . VAL A 1 173 ? 3.163 32.789 20.131 1.00 56.28 173 VAL A CA 1
ATOM 1264 C C . VAL A 1 173 ? 2.708 31.942 18.940 1.00 56.28 173 VAL A C 1
ATOM 1266 O O . VAL A 1 173 ? 3.068 30.772 18.831 1.00 56.28 173 VAL A O 1
ATOM 1269 N N . ARG A 1 174 ? 1.957 32.535 18.000 1.00 53.03 174 ARG A N 1
ATOM 1270 C CA . ARG A 1 174 ? 1.617 31.899 16.716 1.00 53.03 174 ARG A CA 1
ATOM 1271 C C . ARG A 1 174 ? 2.854 31.642 15.854 1.00 53.03 174 ARG A C 1
ATOM 1273 O O . ARG A 1 174 ? 2.930 30.575 15.257 1.00 53.03 174 ARG A O 1
ATOM 1280 N N . ARG A 1 175 ? 3.797 32.589 15.790 1.00 53.84 175 ARG A N 1
ATOM 1281 C CA . ARG A 1 175 ? 5.050 32.445 15.033 1.00 53.84 175 ARG A CA 1
ATOM 1282 C C . ARG A 1 175 ? 5.941 31.369 15.637 1.00 53.84 175 ARG A C 1
ATOM 1284 O O . ARG A 1 175 ? 6.287 30.452 14.914 1.00 53.84 175 ARG A O 1
ATOM 1291 N N . ALA A 1 176 ? 6.171 31.409 16.949 1.00 50.47 176 ALA A N 1
ATOM 1292 C CA . ALA A 1 176 ? 6.973 30.415 17.658 1.00 50.47 176 ALA A CA 1
ATOM 1293 C C . ALA A 1 176 ? 6.377 29.002 17.536 1.00 50.47 176 ALA A C 1
ATOM 1295 O O . ALA A 1 176 ? 7.083 28.067 17.181 1.00 50.47 176 ALA A O 1
ATOM 1296 N N . ARG A 1 177 ? 5.055 28.846 17.716 1.00 52.62 177 ARG A N 1
ATOM 1297 C CA . ARG A 1 177 ? 4.378 27.547 17.552 1.00 52.62 177 ARG A CA 1
ATOM 1298 C C . ARG A 1 177 ? 4.405 27.043 16.105 1.00 52.62 177 ARG A C 1
ATOM 1300 O O . ARG A 1 177 ? 4.495 25.839 15.882 1.00 52.62 177 ARG A O 1
ATOM 1307 N N . ASN A 1 178 ? 4.307 27.936 15.116 1.00 50.78 178 ASN A N 1
ATOM 1308 C CA . ASN A 1 178 ? 4.437 27.554 13.709 1.00 50.78 178 ASN A CA 1
ATOM 1309 C C . ASN A 1 178 ? 5.889 27.225 13.337 1.00 50.78 178 ASN A C 1
ATOM 1311 O O . ASN A 1 178 ? 6.094 26.259 12.617 1.00 50.78 178 ASN A O 1
ATOM 1315 N N . GLU A 1 179 ? 6.878 27.966 13.834 1.00 51.94 179 GLU A N 1
ATOM 1316 C CA . GLU A 1 179 ? 8.308 27.688 13.636 1.00 51.94 179 GLU A CA 1
ATOM 1317 C C . GLU A 1 179 ? 8.688 26.335 14.255 1.00 51.94 179 GLU A C 1
ATOM 1319 O O . GLU A 1 179 ? 9.281 25.493 13.583 1.00 51.94 179 GLU A O 1
ATOM 1324 N N . GLU A 1 180 ? 8.238 26.059 15.480 1.00 50.66 180 GLU A N 1
ATOM 1325 C CA . GLU A 1 180 ? 8.467 24.788 16.175 1.00 50.66 180 GLU A CA 1
ATOM 1326 C C . GLU A 1 180 ? 7.780 23.610 15.457 1.00 50.66 180 GLU A C 1
ATOM 1328 O O . GLU A 1 180 ? 8.402 22.571 15.226 1.00 50.66 180 GLU A O 1
ATOM 1333 N N . ARG A 1 181 ? 6.536 23.781 14.976 1.00 52.91 181 ARG A N 1
ATOM 1334 C CA . ARG A 1 181 ? 5.866 22.761 14.145 1.00 52.91 181 ARG A CA 1
ATOM 1335 C C . ARG A 1 181 ? 6.535 22.548 12.788 1.00 52.91 181 ARG A C 1
ATOM 1337 O O . ARG A 1 181 ? 6.635 21.401 12.351 1.00 52.91 181 ARG A O 1
ATOM 1344 N N . ILE A 1 182 ? 7.001 23.605 12.124 1.00 54.19 182 ILE A N 1
ATOM 1345 C CA . ILE A 1 182 ? 7.707 23.507 10.837 1.00 54.19 182 ILE A CA 1
ATOM 1346 C C . ILE A 1 182 ? 9.030 22.752 11.004 1.00 54.19 182 ILE A C 1
ATOM 1348 O O . ILE A 1 182 ? 9.376 21.957 10.133 1.00 54.19 182 ILE A O 1
ATOM 1352 N N . HIS A 1 183 ? 9.741 22.941 12.118 1.00 52.62 183 HIS A N 1
ATOM 1353 C CA . HIS A 1 183 ? 10.996 22.236 12.385 1.00 52.62 183 HIS A CA 1
ATOM 1354 C C . HIS A 1 183 ? 10.801 20.779 12.821 1.00 52.62 183 HIS A C 1
ATOM 1356 O O . HIS A 1 183 ? 11.615 19.928 12.464 1.00 52.62 183 HIS A O 1
ATOM 1362 N N . MET A 1 184 ? 9.712 20.458 13.525 1.00 54.56 184 MET A N 1
ATOM 1363 C CA . MET A 1 184 ? 9.481 19.104 14.044 1.00 54.56 184 MET A CA 1
ATOM 1364 C C . MET A 1 184 ? 8.861 18.150 13.005 1.00 54.56 184 MET A C 1
ATOM 1366 O O . MET A 1 184 ? 9.169 16.961 12.987 1.00 54.56 184 MET A O 1
ATOM 1370 N N . THR A 1 185 ? 8.057 18.669 12.074 1.00 65.00 185 THR A N 1
ATOM 1371 C CA . THR A 1 185 ? 7.404 17.884 11.004 1.00 65.00 185 THR A CA 1
ATOM 1372 C C . THR A 1 185 ? 8.372 17.086 10.101 1.00 65.00 185 THR A C 1
ATOM 1374 O O . THR A 1 185 ? 8.146 15.891 9.913 1.00 65.00 185 THR A O 1
ATOM 1377 N N . PRO A 1 186 ? 9.461 17.661 9.546 1.00 68.62 186 PRO A N 1
ATOM 1378 C CA . PRO A 1 186 ? 10.403 16.910 8.709 1.00 68.62 186 PRO A CA 1
ATOM 1379 C C . PRO A 1 186 ? 11.180 15.848 9.495 1.00 68.62 186 PRO A C 1
ATOM 1381 O O . PRO A 1 186 ? 11.504 14.799 8.943 1.00 68.62 186 PRO A O 1
ATOM 1384 N N . VAL A 1 187 ? 11.431 16.081 10.786 1.00 74.19 187 VAL A N 1
ATOM 1385 C CA . VAL A 1 187 ? 12.065 15.096 11.674 1.00 74.19 187 VAL A CA 1
ATOM 1386 C C . VAL A 1 187 ? 11.139 13.902 11.895 1.00 74.19 187 VAL A C 1
ATOM 1388 O O . VAL A 1 187 ? 11.586 12.761 11.805 1.00 74.19 187 VAL A O 1
ATOM 1391 N N . ILE A 1 188 ? 9.843 14.149 12.114 1.00 71.31 188 ILE A N 1
ATOM 1392 C CA . ILE A 1 188 ? 8.846 13.082 12.256 1.00 71.31 188 ILE A CA 1
ATOM 1393 C C . ILE A 1 188 ? 8.721 12.283 10.953 1.00 71.31 188 ILE A C 1
ATOM 1395 O O . ILE A 1 188 ? 8.675 11.057 11.006 1.00 71.31 188 ILE A O 1
ATOM 1399 N N . TYR A 1 189 ? 8.753 12.932 9.784 1.00 70.06 189 TYR A N 1
ATOM 1400 C CA . TYR A 1 189 ? 8.775 12.225 8.498 1.00 70.06 189 TYR A CA 1
ATOM 1401 C C . TYR A 1 189 ? 10.023 11.369 8.298 1.00 70.06 189 TYR A C 1
ATOM 1403 O O . TYR A 1 189 ? 9.908 10.234 7.842 1.00 70.06 189 TYR A O 1
ATOM 1411 N N . ALA A 1 190 ? 11.203 11.876 8.655 1.00 74.81 190 ALA A N 1
ATOM 1412 C CA . ALA A 1 190 ? 12.438 11.103 8.567 1.00 74.81 190 ALA A CA 1
ATOM 1413 C C . ALA A 1 190 ? 12.410 9.893 9.510 1.00 74.81 190 ALA A C 1
ATOM 1415 O O . ALA A 1 190 ? 12.769 8.787 9.107 1.00 74.81 190 ALA A O 1
ATOM 1416 N N . ALA A 1 191 ? 11.925 10.083 10.739 1.00 77.44 191 ALA A N 1
ATOM 1417 C CA . ALA A 1 191 ? 11.744 9.003 11.701 1.00 77.44 191 ALA A CA 1
ATOM 1418 C C . ALA A 1 191 ? 10.716 7.969 11.211 1.00 77.44 191 ALA A C 1
ATOM 1420 O O . ALA A 1 191 ? 10.966 6.772 11.315 1.00 77.44 191 ALA A O 1
ATOM 1421 N N . ALA A 1 192 ? 9.598 8.416 10.631 1.00 73.19 192 ALA A N 1
ATOM 1422 C CA . ALA A 1 192 ? 8.566 7.547 10.076 1.00 73.19 192 ALA A CA 1
ATOM 1423 C C . ALA A 1 192 ? 9.099 6.722 8.895 1.00 73.19 192 ALA A C 1
ATOM 1425 O O . ALA A 1 192 ? 8.917 5.510 8.877 1.00 73.19 192 ALA A O 1
ATOM 1426 N N . ALA A 1 193 ? 9.818 7.346 7.957 1.00 70.62 193 ALA A N 1
ATOM 1427 C CA . ALA A 1 193 ? 10.436 6.652 6.826 1.00 70.62 193 ALA A CA 1
ATOM 1428 C C . ALA A 1 193 ? 11.465 5.604 7.281 1.00 70.62 193 ALA A C 1
ATOM 1430 O O . ALA A 1 193 ? 11.468 4.480 6.791 1.00 70.62 193 ALA A O 1
ATOM 1431 N N . LEU A 1 194 ? 12.316 5.938 8.256 1.00 77.69 194 LEU A N 1
ATOM 1432 C CA . LEU A 1 194 ? 13.275 4.982 8.817 1.00 77.69 194 LEU A CA 1
ATOM 1433 C C . LEU A 1 194 ? 12.580 3.818 9.529 1.00 77.69 194 LEU A C 1
ATOM 1435 O O . LEU A 1 194 ? 12.993 2.672 9.367 1.00 77.69 194 LEU A O 1
ATOM 1439 N N . ALA A 1 195 ? 11.527 4.104 10.299 1.00 76.62 195 ALA A N 1
ATOM 1440 C CA . ALA A 1 195 ? 10.755 3.083 10.996 1.00 76.62 195 ALA A CA 1
ATOM 1441 C C . ALA A 1 195 ? 10.044 2.134 10.013 1.00 76.62 195 ALA A C 1
ATOM 1443 O O . ALA A 1 195 ? 10.009 0.921 10.230 1.00 76.62 195 ALA A O 1
ATOM 1444 N N . GLU A 1 196 ? 9.532 2.656 8.903 1.00 74.12 196 GLU A N 1
ATOM 1445 C CA . GLU A 1 196 ? 8.919 1.855 7.845 1.00 74.12 196 GLU A CA 1
ATOM 1446 C C . GLU A 1 196 ? 9.948 0.970 7.125 1.00 74.12 196 GLU A C 1
ATOM 1448 O O . GLU A 1 196 ? 9.769 -0.248 7.058 1.00 74.12 196 GLU A O 1
ATOM 1453 N N . ILE A 1 197 ? 11.065 1.549 6.666 1.00 70.50 197 ILE A N 1
ATOM 1454 C CA . ILE A 1 197 ? 12.140 0.815 5.977 1.00 70.50 197 ILE A CA 1
ATOM 1455 C C . ILE A 1 197 ? 12.692 -0.296 6.877 1.00 70.50 197 ILE A C 1
ATOM 1457 O O . ILE A 1 197 ? 12.822 -1.440 6.438 1.00 70.50 197 ILE A O 1
ATOM 1461 N N . ALA A 1 198 ? 12.957 0.001 8.153 1.00 74.00 198 ALA A N 1
ATOM 1462 C CA . ALA A 1 198 ? 13.439 -0.987 9.114 1.00 74.00 198 ALA A CA 1
ATOM 1463 C C . ALA A 1 198 ? 12.404 -2.095 9.389 1.00 74.00 198 ALA A C 1
ATOM 1465 O O . ALA A 1 198 ? 12.768 -3.269 9.494 1.00 74.00 198 ALA A O 1
ATOM 1466 N N . GLY A 1 199 ? 11.117 -1.742 9.465 1.00 70.88 199 GLY A N 1
ATOM 1467 C CA . GLY A 1 199 ? 10.019 -2.690 9.648 1.00 70.88 199 GLY A CA 1
ATOM 1468 C C . GLY A 1 199 ? 9.887 -3.671 8.482 1.00 70.88 199 GLY A C 1
ATOM 1469 O O . GLY A 1 199 ? 9.862 -4.890 8.682 1.00 70.88 199 GLY A O 1
ATOM 1470 N N . CYS A 1 200 ? 9.893 -3.144 7.259 1.00 65.88 200 CYS A N 1
ATOM 1471 C CA . CYS A 1 200 ? 9.856 -3.926 6.025 1.00 65.88 200 CYS A CA 1
ATOM 1472 C C . CYS A 1 200 ? 11.117 -4.789 5.852 1.00 65.88 200 CYS A C 1
ATOM 1474 O O . CYS A 1 200 ? 11.021 -5.969 5.499 1.00 65.88 200 CYS A O 1
ATOM 1476 N N . PHE A 1 201 ? 12.296 -4.241 6.163 1.00 68.19 201 PHE A N 1
ATOM 1477 C CA . PHE A 1 201 ? 13.561 -4.974 6.112 1.00 68.19 201 PHE A CA 1
ATOM 1478 C C . PHE A 1 201 ? 13.580 -6.156 7.084 1.00 68.19 201 PHE A C 1
ATOM 1480 O O . PHE A 1 201 ? 14.040 -7.235 6.720 1.00 68.19 201 PHE A O 1
ATOM 1487 N N . ALA A 1 202 ? 13.052 -5.998 8.299 1.00 68.62 202 ALA A N 1
ATOM 1488 C CA . ALA A 1 202 ? 13.013 -7.079 9.280 1.00 68.62 202 ALA A CA 1
ATOM 1489 C C . ALA A 1 202 ? 12.161 -8.271 8.808 1.00 68.62 202 ALA A C 1
ATOM 1491 O O . ALA A 1 202 ? 12.539 -9.429 9.007 1.00 68.62 202 ALA A O 1
ATOM 1492 N N . PHE A 1 203 ? 11.050 -7.991 8.122 1.00 60.44 203 PHE A N 1
ATOM 1493 C CA . PHE A 1 203 ? 10.213 -9.017 7.502 1.00 60.44 203 PHE A CA 1
ATOM 1494 C C . PHE A 1 203 ? 10.926 -9.707 6.328 1.00 60.44 203 PHE A C 1
ATOM 1496 O O . PHE A 1 203 ? 10.921 -10.936 6.221 1.00 60.44 203 PHE A O 1
ATOM 1503 N N . TRP A 1 204 ? 11.601 -8.927 5.477 1.00 55.00 204 TRP A N 1
ATOM 1504 C CA . TRP A 1 204 ? 12.413 -9.450 4.376 1.00 55.00 204 TRP A CA 1
ATOM 1505 C C . TRP A 1 204 ? 13.585 -10.307 4.874 1.00 55.00 204 TRP A C 1
ATOM 1507 O O . TRP A 1 204 ? 13.817 -11.388 4.340 1.00 55.00 204 TRP A O 1
ATOM 1517 N N . ALA A 1 205 ? 14.279 -9.885 5.932 1.00 60.03 205 ALA A N 1
ATOM 1518 C CA . ALA A 1 205 ? 15.391 -10.620 6.526 1.00 60.03 205 ALA A CA 1
ATOM 1519 C C . ALA A 1 205 ? 14.949 -11.977 7.092 1.00 60.03 205 ALA A C 1
ATOM 1521 O O . ALA A 1 205 ? 15.658 -12.970 6.933 1.00 60.03 205 ALA A O 1
ATOM 1522 N N . TRP A 1 206 ? 13.767 -12.049 7.705 1.00 64.19 206 TRP A N 1
ATOM 1523 C CA . TRP A 1 206 ? 13.190 -13.321 8.137 1.00 64.19 206 TRP A CA 1
ATOM 1524 C C . TRP A 1 206 ? 12.910 -14.258 6.952 1.00 64.19 206 TRP A C 1
ATOM 1526 O O . TRP A 1 206 ? 13.336 -15.409 6.977 1.00 64.19 206 TRP A O 1
ATOM 1536 N N . LEU A 1 207 ? 12.251 -13.767 5.897 1.00 54.12 207 LEU A N 1
ATOM 1537 C CA . LEU A 1 207 ? 11.829 -14.606 4.767 1.00 54.12 207 LEU A CA 1
ATOM 1538 C C . LEU A 1 207 ? 12.941 -14.960 3.771 1.00 54.12 207 LEU A C 1
ATOM 1540 O O . LEU A 1 207 ? 12.851 -15.992 3.112 1.00 54.12 207 LEU A O 1
ATOM 1544 N N . ARG A 1 208 ? 13.936 -14.088 3.578 1.00 62.00 208 ARG A N 1
ATOM 1545 C CA . ARG A 1 208 ? 14.933 -14.214 2.497 1.00 62.00 208 ARG A CA 1
ATOM 1546 C C . ARG A 1 208 ? 16.347 -14.517 2.972 1.00 62.00 208 ARG A C 1
ATOM 1548 O O . ARG A 1 208 ? 17.150 -14.962 2.158 1.00 62.00 208 ARG A O 1
ATOM 1555 N N . LEU A 1 209 ? 16.664 -14.259 4.241 1.00 67.19 209 LEU A N 1
ATOM 1556 C CA . LEU A 1 209 ? 18.003 -14.469 4.803 1.00 67.19 209 LEU A CA 1
ATOM 1557 C C . LEU A 1 209 ? 18.045 -15.609 5.838 1.00 67.19 209 LEU A C 1
ATOM 1559 O O . LEU A 1 209 ? 18.998 -15.665 6.616 1.00 67.19 209 LEU A O 1
ATOM 1563 N N . ASP A 1 210 ? 17.012 -16.465 5.887 1.00 66.25 210 ASP A N 1
ATOM 1564 C CA . ASP A 1 210 ? 16.834 -17.547 6.878 1.00 66.25 210 ASP A CA 1
ATOM 1565 C C . ASP A 1 210 ? 17.067 -17.082 8.331 1.00 66.25 210 ASP A C 1
ATOM 1567 O O . ASP A 1 210 ? 17.511 -17.833 9.207 1.00 66.25 210 ASP A O 1
ATOM 1571 N N . ARG A 1 211 ? 16.800 -15.799 8.616 1.00 70.19 211 ARG A N 1
ATOM 1572 C CA . ARG A 1 211 ? 16.942 -15.252 9.969 1.00 70.19 211 ARG A CA 1
ATOM 1573 C C . ARG A 1 211 ? 15.812 -15.761 10.847 1.00 70.19 211 ARG A C 1
ATOM 1575 O O . ARG A 1 211 ? 14.745 -16.126 10.373 1.00 70.19 211 ARG A O 1
ATOM 1582 N N . SER A 1 212 ? 16.043 -15.796 12.156 1.00 77.00 212 SER A N 1
ATOM 1583 C CA . SER A 1 212 ? 15.050 -16.328 13.085 1.00 77.00 212 SER A CA 1
ATOM 1584 C C . SER A 1 212 ? 13.739 -15.522 13.038 1.00 77.00 212 SER A C 1
ATOM 1586 O O . SER A 1 212 ? 13.780 -14.296 12.887 1.00 77.00 212 SER A O 1
ATOM 1588 N N . PRO A 1 213 ? 12.575 -16.164 13.264 1.00 75.12 213 PRO A N 1
ATOM 1589 C CA . PRO A 1 213 ? 11.280 -15.480 13.369 1.00 75.12 213 PRO A CA 1
ATOM 1590 C C . PRO A 1 213 ? 11.236 -14.380 14.438 1.00 75.12 213 PRO A C 1
ATOM 1592 O O . PRO A 1 213 ? 10.356 -13.527 14.414 1.00 75.12 213 PRO A O 1
ATOM 1595 N N . LEU A 1 214 ? 12.202 -14.358 15.363 1.00 79.44 214 LEU A N 1
ATOM 1596 C CA . LEU A 1 214 ? 12.365 -13.295 16.354 1.00 79.44 214 LEU A CA 1
ATOM 1597 C C . LEU A 1 214 ? 12.574 -11.913 15.718 1.00 79.44 214 LEU A C 1
ATOM 1599 O O . LEU A 1 214 ? 12.280 -10.920 16.374 1.00 79.44 214 LEU A O 1
ATOM 1603 N N . TRP A 1 215 ? 13.008 -11.833 14.454 1.00 67.00 215 TRP A N 1
ATOM 1604 C CA . TRP A 1 215 ? 13.081 -10.581 13.688 1.00 67.00 215 TRP A CA 1
ATOM 1605 C C . TRP A 1 215 ? 11.708 -9.950 13.404 1.00 67.00 215 TRP A C 1
ATOM 1607 O O . TRP A 1 215 ? 11.626 -8.741 13.193 1.00 67.00 215 TRP A O 1
ATOM 1617 N N . LEU A 1 216 ? 10.617 -10.717 13.483 1.00 66.94 216 LEU A N 1
ATOM 1618 C CA . LEU A 1 216 ? 9.261 -10.183 13.328 1.00 66.94 216 LEU A CA 1
ATOM 1619 C C . LEU A 1 216 ? 8.860 -9.252 14.475 1.00 66.94 216 LEU A C 1
ATOM 1621 O O . LEU A 1 216 ? 8.103 -8.313 14.255 1.00 66.94 216 LEU A O 1
ATOM 1625 N N . VAL A 1 217 ? 9.380 -9.473 15.686 1.00 75.75 217 VAL A N 1
ATOM 1626 C CA . VAL A 1 217 ? 9.064 -8.644 16.860 1.00 75.75 217 VAL A CA 1
ATOM 1627 C C . VAL A 1 217 ? 9.556 -7.198 16.688 1.00 75.75 217 VAL A C 1
ATOM 1629 O O . VAL A 1 217 ? 8.722 -6.293 16.753 1.00 75.75 217 VAL A O 1
ATOM 1632 N N . PRO A 1 218 ? 10.852 -6.928 16.417 1.00 75.88 218 PRO A N 1
ATOM 1633 C CA . PRO A 1 218 ? 11.304 -5.569 16.139 1.00 75.88 218 PRO A CA 1
ATOM 1634 C C . PRO A 1 218 ? 10.694 -5.008 14.845 1.00 75.88 218 PRO A C 1
ATOM 1636 O O . PRO A 1 218 ? 10.410 -3.815 14.799 1.00 75.88 218 PRO A O 1
ATOM 1639 N N . GLY A 1 219 ? 10.413 -5.843 13.835 1.00 70.94 219 GLY A N 1
ATOM 1640 C CA . GLY A 1 219 ? 9.734 -5.408 12.608 1.00 70.94 219 GLY A CA 1
ATOM 1641 C C . GLY A 1 219 ? 8.329 -4.852 12.861 1.00 70.94 219 GLY A C 1
ATOM 1642 O O . GLY A 1 219 ? 8.012 -3.738 12.445 1.00 70.94 219 GLY A O 1
ATOM 1643 N N . MET A 1 220 ? 7.512 -5.585 13.620 1.00 67.81 220 MET A N 1
ATOM 1644 C CA . MET A 1 220 ? 6.159 -5.174 14.010 1.00 67.81 220 MET A CA 1
ATOM 1645 C C . MET A 1 220 ? 6.168 -3.914 14.885 1.00 67.81 220 MET A C 1
ATOM 1647 O O . MET A 1 220 ? 5.336 -3.029 14.694 1.00 67.81 220 MET A O 1
ATOM 1651 N N . LEU A 1 221 ? 7.119 -3.804 15.820 1.00 75.94 221 LEU A N 1
ATOM 1652 C CA . LEU A 1 221 ? 7.284 -2.607 16.651 1.00 75.94 221 LEU A CA 1
ATOM 1653 C C . LEU A 1 221 ? 7.679 -1.382 15.817 1.00 75.94 221 LEU A C 1
ATOM 1655 O O . LEU A 1 221 ? 7.170 -0.291 16.060 1.00 75.94 221 LEU A O 1
ATOM 1659 N N . SER A 1 222 ? 8.538 -1.566 14.815 1.00 69.31 222 SER A N 1
ATOM 1660 C CA . SER A 1 222 ? 8.949 -0.503 13.897 1.00 69.31 222 SER A CA 1
ATOM 1661 C C . SER A 1 222 ? 7.788 -0.029 13.015 1.00 69.31 222 SER A C 1
ATOM 1663 O O . SER A 1 222 ? 7.561 1.172 12.898 1.00 69.31 222 SER A O 1
ATOM 1665 N N . LEU A 1 223 ? 6.976 -0.947 12.477 1.00 66.62 223 LEU A N 1
ATOM 1666 C CA . LEU A 1 223 ? 5.768 -0.600 11.714 1.00 66.62 223 LEU A CA 1
ATOM 1667 C C . LEU A 1 223 ? 4.702 0.087 12.584 1.00 66.62 223 LEU A C 1
ATOM 1669 O O . LEU A 1 223 ? 4.060 1.041 12.144 1.00 66.62 223 LEU A O 1
ATOM 1673 N N . ALA A 1 224 ? 4.539 -0.344 13.837 1.00 65.56 224 ALA A N 1
ATOM 1674 C CA . ALA A 1 224 ? 3.659 0.329 14.790 1.00 65.56 224 ALA A CA 1
ATOM 1675 C C . ALA A 1 224 ? 4.161 1.744 15.131 1.00 65.56 224 ALA A C 1
ATOM 1677 O O . ALA A 1 224 ? 3.362 2.678 15.207 1.00 65.56 224 ALA A O 1
ATOM 1678 N N . ALA A 1 225 ? 5.477 1.922 15.287 1.00 69.31 225 ALA A N 1
ATOM 1679 C CA . ALA A 1 225 ? 6.094 3.229 15.497 1.00 69.31 225 ALA A CA 1
ATOM 1680 C C . ALA A 1 225 ? 5.926 4.143 14.276 1.00 69.31 225 ALA A C 1
ATOM 1682 O O . ALA A 1 225 ? 5.611 5.317 14.443 1.00 69.31 225 ALA A O 1
ATOM 1683 N N . PHE A 1 226 ? 6.064 3.612 13.061 1.00 70.06 226 PHE A N 1
ATOM 1684 C CA . PHE A 1 226 ? 5.753 4.322 11.820 1.00 70.06 226 PHE A CA 1
ATOM 1685 C C . PHE A 1 226 ? 4.304 4.834 11.811 1.00 70.06 226 PHE A C 1
ATOM 1687 O O . PHE A 1 226 ? 4.077 6.038 11.655 1.00 70.06 226 PHE A O 1
ATOM 1694 N N . ALA A 1 227 ? 3.335 3.947 12.062 1.00 57.03 227 ALA A N 1
ATOM 1695 C CA . ALA A 1 227 ? 1.923 4.316 12.106 1.00 57.03 227 ALA A CA 1
ATOM 1696 C C . ALA A 1 227 ? 1.653 5.386 13.178 1.00 57.03 227 ALA A C 1
ATOM 1698 O O . ALA A 1 227 ? 0.952 6.363 12.916 1.00 57.03 227 ALA A O 1
ATOM 1699 N N . TRP A 1 228 ? 2.259 5.247 14.361 1.00 60.47 228 TRP A N 1
ATOM 1700 C CA . TRP A 1 228 ? 2.172 6.233 15.438 1.00 60.47 228 TRP A CA 1
ATOM 1701 C C . TRP A 1 228 ? 2.763 7.592 15.043 1.00 60.47 228 TRP A C 1
ATOM 1703 O O . TRP A 1 228 ? 2.115 8.619 15.233 1.00 60.47 228 TRP A O 1
ATOM 1713 N N . LEU A 1 229 ? 3.958 7.624 14.453 1.00 66.25 229 LEU A N 1
ATOM 1714 C CA . LEU A 1 229 ? 4.626 8.862 14.042 1.00 66.25 229 LEU A CA 1
ATOM 1715 C C . LEU A 1 229 ? 3.794 9.649 13.024 1.00 66.25 229 LEU A C 1
ATOM 1717 O O . LEU A 1 229 ? 3.712 10.872 13.130 1.00 66.25 229 LEU A O 1
ATOM 1721 N N . LEU A 1 230 ? 3.107 8.973 12.099 1.00 62.25 230 LEU A N 1
ATOM 1722 C CA . LEU A 1 230 ? 2.203 9.641 11.160 1.00 62.25 230 LEU A CA 1
ATOM 1723 C C . LEU A 1 230 ? 0.993 10.295 11.841 1.00 62.25 230 LEU A C 1
ATOM 1725 O O . LEU A 1 230 ? 0.527 11.330 11.365 1.00 62.25 230 LEU A O 1
ATOM 1729 N N . THR A 1 231 ? 0.511 9.766 12.971 1.00 55.78 231 THR A N 1
ATOM 1730 C CA . THR A 1 231 ? -0.584 10.415 13.722 1.00 55.78 231 THR A CA 1
ATOM 1731 C C . THR A 1 231 ? -0.177 11.755 14.336 1.00 55.78 231 THR A C 1
ATOM 1733 O O . THR A 1 231 ? -1.038 12.597 14.578 1.00 55.78 231 THR A O 1
ATOM 1736 N N . LEU A 1 232 ? 1.124 11.984 14.547 1.00 62.03 232 LEU A N 1
ATOM 1737 C CA . LEU A 1 232 ? 1.651 13.224 15.124 1.00 62.03 232 LEU A CA 1
ATOM 1738 C C . LEU A 1 232 ? 1.780 14.354 14.094 1.00 62.03 232 LEU A C 1
ATOM 1740 O O . LEU A 1 232 ? 2.029 15.504 14.463 1.00 62.03 232 LEU A O 1
ATOM 1744 N N . VAL A 1 233 ? 1.623 14.048 12.805 1.00 60.22 233 VAL A N 1
ATOM 1745 C CA . VAL A 1 233 ? 1.805 15.018 11.729 1.00 60.22 233 VAL A CA 1
ATOM 1746 C C . VAL A 1 233 ? 0.469 15.636 11.318 1.00 60.22 233 VAL A C 1
ATOM 1748 O O . VAL A 1 233 ? -0.232 15.165 10.423 1.00 60.22 233 VAL A O 1
ATOM 1751 N N . GLU A 1 234 ? 0.127 16.763 11.938 1.00 50.16 234 GLU A N 1
ATOM 1752 C CA . GLU A 1 234 ? -0.988 17.607 11.503 1.00 50.16 234 GLU A CA 1
ATOM 1753 C C . GLU A 1 234 ? -0.539 18.558 10.385 1.00 50.16 234 GLU A C 1
ATOM 1755 O O . GLU A 1 234 ? 0.160 19.539 10.640 1.00 50.16 234 GLU A O 1
ATOM 1760 N N . THR A 1 235 ? -0.969 18.328 9.140 1.00 52.34 235 THR A N 1
ATOM 1761 C CA . THR A 1 235 ? -0.731 19.286 8.044 1.00 52.34 235 THR A CA 1
ATOM 1762 C C . THR A 1 235 ? -2.012 19.940 7.530 1.00 52.34 235 THR A C 1
ATOM 1764 O O . THR A 1 235 ? -3.101 19.360 7.522 1.00 52.34 235 THR A O 1
ATOM 1767 N N . GLU A 1 236 ? -1.890 21.206 7.115 1.00 46.88 236 GLU A N 1
ATOM 1768 C CA . GLU A 1 236 ? -2.995 22.027 6.597 1.00 46.88 236 GLU A CA 1
ATOM 1769 C C . GLU A 1 236 ? -3.467 21.574 5.197 1.00 46.88 236 GLU A C 1
ATOM 1771 O O . GLU A 1 236 ? -4.603 21.857 4.820 1.00 46.88 236 GLU A O 1
ATOM 1776 N N . ALA A 1 237 ? -2.650 20.797 4.469 1.00 51.97 237 ALA A N 1
ATOM 1777 C CA . ALA A 1 237 ? -2.979 20.180 3.1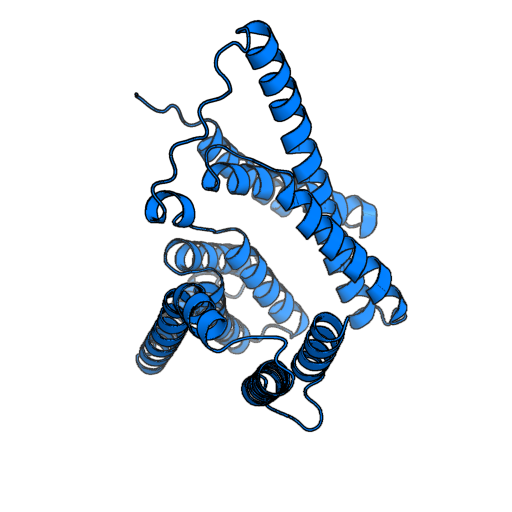80 1.00 51.97 237 ALA A CA 1
ATOM 1778 C C . ALA A 1 237 ? -2.303 18.800 3.044 1.00 51.97 237 ALA A C 1
ATOM 1780 O O . ALA A 1 237 ? -1.094 18.732 2.791 1.00 51.97 237 ALA A O 1
ATOM 1781 N N . ALA A 1 238 ? -3.065 17.705 3.170 1.00 47.50 238 ALA A N 1
ATOM 1782 C CA . ALA A 1 238 ? -2.485 16.363 3.285 1.00 47.50 238 ALA A CA 1
ATOM 1783 C C . ALA A 1 238 ? -1.730 15.937 2.013 1.00 47.50 238 ALA A C 1
ATOM 1785 O O . ALA A 1 238 ? -0.686 15.302 2.095 1.00 47.50 238 ALA A O 1
ATOM 1786 N N . GLY A 1 239 ? -2.167 16.378 0.828 1.00 47.19 239 GLY A N 1
ATOM 1787 C CA . GLY A 1 239 ? -1.452 16.092 -0.426 1.00 47.19 239 GLY A CA 1
ATOM 1788 C C . GLY A 1 239 ? -0.008 16.625 -0.473 1.00 47.19 239 GLY A C 1
ATOM 1789 O O . GLY A 1 239 ? 0.851 16.024 -1.111 1.00 47.19 239 GLY A O 1
ATOM 1790 N N . ARG A 1 240 ? 0.301 17.726 0.230 1.00 60.19 240 ARG A N 1
ATOM 1791 C CA . ARG A 1 240 ? 1.668 18.288 0.288 1.00 60.19 240 ARG A CA 1
ATOM 1792 C C . ARG A 1 240 ? 2.535 17.596 1.333 1.00 60.19 240 ARG A C 1
ATOM 1794 O O . ARG A 1 240 ? 3.738 17.465 1.132 1.00 60.19 240 ARG A O 1
ATOM 1801 N N . ALA A 1 241 ? 1.913 17.135 2.415 1.00 59.00 241 ALA A N 1
ATOM 1802 C CA . ALA A 1 241 ? 2.545 16.275 3.402 1.00 59.00 241 ALA A CA 1
ATOM 1803 C C . ALA A 1 241 ? 3.096 14.998 2.767 1.00 59.00 241 ALA A C 1
ATOM 1805 O O . ALA A 1 241 ? 4.262 14.686 2.976 1.00 59.00 241 ALA A O 1
ATOM 1806 N N . TYR A 1 242 ? 2.309 14.333 1.917 1.00 57.09 242 TYR A N 1
ATOM 1807 C CA . TYR A 1 242 ? 2.756 13.128 1.215 1.00 57.09 242 TYR A CA 1
ATOM 1808 C C . TYR A 1 242 ? 3.866 13.395 0.197 1.00 57.09 242 TYR A C 1
ATOM 1810 O O . TYR A 1 242 ? 4.794 12.603 0.100 1.00 57.09 242 TYR A O 1
ATOM 1818 N N . ALA A 1 243 ? 3.841 14.528 -0.514 1.00 61.75 243 ALA A N 1
ATOM 1819 C CA . ALA A 1 243 ? 4.938 14.892 -1.414 1.00 61.75 243 ALA A CA 1
ATOM 1820 C C . ALA A 1 243 ? 6.259 15.127 -0.655 1.00 61.75 243 ALA A C 1
ATOM 1822 O O . ALA A 1 243 ? 7.315 14.670 -1.093 1.00 61.75 243 ALA A O 1
ATOM 1823 N N . ALA A 1 244 ? 6.204 15.802 0.500 1.00 64.94 244 ALA A N 1
ATOM 1824 C CA . ALA A 1 244 ? 7.366 15.973 1.371 1.00 64.94 244 ALA A CA 1
ATOM 1825 C C . ALA A 1 244 ? 7.833 14.635 1.962 1.00 64.94 244 ALA A C 1
ATOM 1827 O O . ALA A 1 244 ? 9.022 14.328 1.920 1.00 64.94 244 ALA A O 1
ATOM 1828 N N . TYR A 1 245 ? 6.898 13.828 2.463 1.00 63.50 245 TYR A N 1
ATOM 1829 C CA . TYR A 1 245 ? 7.171 12.515 3.034 1.00 63.50 245 TYR A CA 1
ATOM 1830 C C . TYR A 1 245 ? 7.805 11.561 2.014 1.00 63.50 245 TYR A C 1
ATOM 1832 O O . TYR A 1 245 ? 8.852 10.988 2.291 1.00 63.50 245 TYR A O 1
ATOM 1840 N N . GLY A 1 246 ? 7.249 11.468 0.803 1.00 66.12 246 GLY A N 1
ATOM 1841 C CA . GLY A 1 246 ? 7.804 10.660 -0.284 1.00 66.12 246 GLY A CA 1
ATOM 1842 C C . GLY A 1 246 ? 9.205 11.115 -0.703 1.00 66.12 246 GLY A C 1
ATOM 1843 O O . GLY A 1 246 ? 10.074 10.283 -0.952 1.00 66.12 246 GLY A O 1
ATOM 1844 N N . GLY A 1 247 ? 9.472 12.426 -0.703 1.00 73.94 247 GLY A N 1
ATOM 1845 C CA . GLY A 1 247 ? 10.822 12.954 -0.919 1.00 73.94 247 GLY A CA 1
ATOM 1846 C C . GLY A 1 247 ? 11.812 12.506 0.163 1.00 73.94 247 GLY A C 1
ATOM 1847 O O . GLY A 1 247 ? 12.904 12.034 -0.155 1.00 73.94 247 GLY A O 1
ATOM 1848 N N . VAL A 1 248 ? 11.417 12.595 1.436 1.00 72.75 248 VAL A N 1
ATOM 1849 C CA . VAL A 1 248 ? 12.222 12.115 2.573 1.00 72.75 248 VAL A CA 1
ATOM 1850 C C . VAL A 1 248 ? 12.457 10.606 2.479 1.00 72.75 248 VAL A C 1
ATOM 1852 O O . VAL A 1 248 ? 13.588 10.156 2.646 1.00 72.75 248 VAL A O 1
ATOM 1855 N N . TYR A 1 249 ? 11.429 9.834 2.128 1.00 71.88 249 TYR A N 1
ATOM 1856 C CA . TYR A 1 249 ? 11.506 8.382 1.986 1.00 71.88 249 TYR A CA 1
ATOM 1857 C C . TYR A 1 249 ? 12.525 7.940 0.930 1.00 71.88 249 TYR A C 1
ATOM 1859 O O . TYR A 1 249 ? 13.300 7.012 1.164 1.00 71.88 249 TYR A O 1
ATOM 1867 N N . ILE A 1 250 ? 12.574 8.625 -0.216 1.00 74.44 250 ILE A N 1
ATOM 1868 C CA . ILE A 1 250 ? 13.537 8.331 -1.289 1.00 74.44 250 ILE A CA 1
ATOM 1869 C C . ILE A 1 250 ? 14.975 8.543 -0.809 1.00 74.44 250 ILE A C 1
ATOM 1871 O O . ILE A 1 250 ? 15.840 7.699 -1.050 1.00 74.44 250 ILE A O 1
ATOM 1875 N N . VAL A 1 251 ? 15.230 9.636 -0.086 1.00 79.25 251 VAL A N 1
ATOM 1876 C CA . VAL A 1 251 ? 16.554 9.912 0.490 1.00 79.25 251 VAL A CA 1
ATOM 1877 C C . VAL A 1 251 ? 16.911 8.864 1.543 1.00 79.25 251 VAL A C 1
ATOM 1879 O O . VAL A 1 251 ? 18.011 8.310 1.502 1.00 79.25 251 VAL A O 1
ATOM 1882 N N . SER A 1 252 ? 15.979 8.546 2.445 1.00 74.44 252 SER A N 1
ATOM 1883 C CA . SER A 1 252 ? 16.167 7.522 3.475 1.00 74.44 252 SER A CA 1
ATOM 1884 C C . SER A 1 252 ? 16.432 6.138 2.878 1.00 74.44 252 SER A C 1
ATOM 1886 O O . SER A 1 252 ? 17.310 5.435 3.369 1.00 74.44 252 SER A O 1
ATOM 1888 N N . SER A 1 253 ? 15.748 5.769 1.792 1.00 67.56 253 SER A N 1
ATOM 1889 C CA . SER A 1 253 ? 15.922 4.480 1.106 1.00 67.56 253 SER A CA 1
ATOM 1890 C C . SER A 1 253 ? 17.313 4.337 0.490 1.00 67.56 253 SER A C 1
ATOM 1892 O O . SER A 1 253 ? 17.971 3.316 0.669 1.00 67.56 253 SER A O 1
ATOM 1894 N N . ILE A 1 254 ? 17.808 5.380 -0.183 1.00 77.56 254 ILE A N 1
ATOM 1895 C CA . ILE A 1 254 ? 19.157 5.372 -0.774 1.00 77.56 254 ILE A CA 1
ATOM 1896 C C . ILE A 1 254 ? 20.239 5.368 0.306 1.00 77.56 254 ILE A C 1
ATOM 1898 O O . ILE A 1 254 ? 21.257 4.687 0.175 1.00 77.56 254 ILE A O 1
ATOM 1902 N N . LEU A 1 255 ? 20.026 6.110 1.393 1.00 79.38 255 LEU A N 1
ATOM 1903 C CA . LEU A 1 255 ? 20.952 6.111 2.518 1.00 79.38 255 LEU A CA 1
ATOM 1904 C C . LEU A 1 255 ? 20.996 4.734 3.201 1.00 79.38 255 LEU A C 1
ATOM 1906 O O . LEU A 1 255 ? 22.073 4.262 3.563 1.00 79.38 255 LEU A O 1
ATOM 1910 N N . TRP A 1 256 ? 19.847 4.069 3.332 1.00 69.81 256 TRP A N 1
ATOM 1911 C CA . TRP A 1 256 ? 19.743 2.720 3.885 1.00 69.81 256 TRP A CA 1
ATOM 1912 C C . TRP A 1 256 ? 20.454 1.679 3.015 1.00 69.81 256 TRP A C 1
ATOM 1914 O O . TRP A 1 256 ? 21.223 0.878 3.552 1.00 69.81 256 TRP A O 1
ATOM 1924 N N . LEU A 1 257 ? 20.273 1.743 1.691 1.00 72.81 257 LEU A N 1
ATOM 1925 C CA . LEU A 1 257 ? 20.996 0.923 0.711 1.00 72.81 257 LEU A CA 1
ATOM 1926 C C . LEU A 1 257 ? 22.518 1.040 0.911 1.00 72.81 257 LEU A C 1
ATOM 1928 O O . LEU A 1 257 ? 23.239 0.043 0.959 1.00 72.81 257 LEU A O 1
ATOM 1932 N N . TRP A 1 258 ? 23.010 2.267 1.100 1.00 75.56 258 TRP A N 1
ATOM 1933 C CA . TRP A 1 258 ? 24.438 2.506 1.277 1.00 75.56 258 TRP A CA 1
ATOM 1934 C C . TRP A 1 258 ? 24.970 2.022 2.631 1.00 75.56 258 TRP A C 1
ATOM 1936 O O . TRP A 1 258 ? 26.028 1.391 2.687 1.00 75.56 258 TRP A O 1
ATOM 1946 N N . LEU A 1 259 ? 24.259 2.318 3.721 1.00 75.56 259 LEU A N 1
ATOM 1947 C CA . LEU A 1 259 ? 24.747 2.076 5.082 1.00 75.56 259 LEU A CA 1
ATOM 1948 C C . LEU A 1 259 ? 24.526 0.642 5.569 1.00 75.56 259 LEU A C 1
ATOM 1950 O O . LEU A 1 259 ? 25.392 0.095 6.247 1.00 75.56 259 LEU A O 1
ATOM 1954 N N . SER A 1 260 ? 23.370 0.049 5.269 1.00 70.50 260 SER A N 1
ATOM 1955 C CA . SER A 1 260 ? 22.976 -1.252 5.823 1.00 70.50 260 SER A CA 1
ATOM 1956 C C . SER A 1 260 ? 23.252 -2.410 4.865 1.00 70.50 260 SER A C 1
ATOM 1958 O O . SER A 1 260 ? 23.719 -3.462 5.298 1.00 70.50 260 SER A O 1
ATOM 1960 N N . GLU A 1 261 ? 23.025 -2.203 3.566 1.00 65.12 261 GLU A N 1
ATOM 1961 C CA . GLU A 1 261 ? 23.248 -3.223 2.536 1.00 65.12 261 GLU A CA 1
ATOM 1962 C C . GLU A 1 261 ? 24.670 -3.148 1.952 1.00 65.12 261 GLU A C 1
ATOM 1964 O O . GLU A 1 261 ? 25.112 -4.063 1.260 1.00 65.12 261 GLU A O 1
ATOM 1969 N N . GLY A 1 262 ? 25.419 -2.075 2.243 1.00 68.94 262 GLY A N 1
ATOM 1970 C CA . GLY A 1 262 ? 26.798 -1.872 1.784 1.00 68.94 262 GLY A CA 1
ATOM 1971 C C . GLY A 1 262 ? 26.929 -1.616 0.276 1.00 68.94 262 GLY A C 1
ATOM 1972 O O . GLY A 1 262 ? 28.045 -1.483 -0.237 1.00 68.94 262 GLY A O 1
ATOM 1973 N N . ALA A 1 263 ? 25.807 -1.527 -0.441 1.00 68.81 263 ALA A N 1
ATOM 1974 C CA . ALA A 1 263 ? 25.758 -1.272 -1.870 1.00 68.81 263 ALA A CA 1
ATOM 1975 C C . ALA A 1 263 ? 25.839 0.237 -2.124 1.00 68.81 263 ALA A C 1
ATOM 1977 O O . ALA A 1 263 ? 24.995 1.015 -1.684 1.00 68.81 263 ALA A O 1
ATOM 1978 N N . ARG A 1 264 ? 26.886 0.677 -2.829 1.00 79.56 264 ARG A N 1
ATOM 1979 C CA . ARG A 1 264 ? 27.031 2.096 -3.173 1.00 79.56 264 ARG A CA 1
ATOM 1980 C C . ARG A 1 264 ? 25.965 2.481 -4.203 1.00 79.56 264 ARG A C 1
ATOM 1982 O O . ARG A 1 264 ? 25.863 1.768 -5.203 1.00 79.56 264 ARG A O 1
ATOM 1989 N N . PRO A 1 265 ? 25.239 3.595 -3.998 1.00 79.25 265 PRO A N 1
ATOM 1990 C CA . PRO A 1 265 ? 24.212 4.029 -4.931 1.00 79.25 265 PRO A CA 1
ATOM 1991 C C . PRO A 1 265 ? 24.822 4.277 -6.303 1.00 79.25 265 PRO A C 1
ATOM 1993 O O . PRO A 1 265 ? 25.888 4.899 -6.429 1.00 79.25 265 PRO A O 1
ATOM 1996 N N . ASP A 1 266 ? 24.164 3.749 -7.326 1.00 78.94 266 ASP A N 1
ATOM 1997 C CA . ASP A 1 266 ? 24.640 3.864 -8.689 1.00 78.94 266 ASP A CA 1
ATOM 1998 C C . ASP A 1 266 ? 24.248 5.223 -9.304 1.00 78.94 266 ASP A C 1
ATOM 2000 O O . ASP A 1 266 ? 23.546 6.055 -8.722 1.00 78.94 266 ASP A O 1
ATOM 2004 N N . ARG A 1 267 ? 24.749 5.494 -10.514 1.00 72.94 267 ARG A N 1
ATOM 2005 C CA . ARG A 1 267 ? 24.454 6.759 -11.206 1.00 72.94 267 ARG A CA 1
ATOM 2006 C C . ARG A 1 267 ? 22.964 6.908 -11.532 1.00 72.94 267 ARG A C 1
ATOM 2008 O O . ARG A 1 267 ? 22.496 8.036 -11.656 1.00 72.94 267 ARG A O 1
ATOM 2015 N N . TRP A 1 268 ? 22.238 5.808 -11.695 1.00 64.81 268 TRP A N 1
ATOM 2016 C CA . TRP A 1 268 ? 20.814 5.808 -12.013 1.00 64.81 268 TRP A CA 1
ATOM 2017 C C . TRP A 1 268 ? 19.955 6.026 -10.766 1.00 64.81 268 TRP A C 1
ATOM 2019 O O . TRP A 1 268 ? 18.987 6.778 -10.856 1.00 64.81 268 TRP A O 1
ATOM 2029 N N . ASP A 1 269 ? 20.350 5.485 -9.615 1.00 69.50 269 ASP A N 1
ATOM 2030 C CA . ASP A 1 269 ? 19.731 5.716 -8.307 1.00 69.50 269 ASP A CA 1
ATOM 2031 C C . ASP A 1 269 ? 19.777 7.206 -7.958 1.00 69.50 269 ASP A C 1
ATOM 2033 O O . ASP A 1 269 ? 18.767 7.811 -7.592 1.00 69.50 269 ASP A O 1
ATOM 2037 N N . VAL A 1 270 ? 20.940 7.834 -8.162 1.00 78.94 270 VAL A N 1
ATOM 2038 C CA . VAL A 1 270 ? 21.134 9.268 -7.907 1.00 78.94 270 VAL A CA 1
ATOM 2039 C C . VAL A 1 270 ? 20.315 10.125 -8.876 1.00 78.94 270 VAL A C 1
ATOM 2041 O O . VAL A 1 270 ? 19.666 11.083 -8.454 1.00 78.94 270 VAL A O 1
ATOM 2044 N N . VAL A 1 271 ? 20.298 9.788 -10.170 1.00 74.38 271 VAL A N 1
ATOM 2045 C CA . VAL A 1 271 ? 19.487 10.515 -11.165 1.00 74.38 271 VAL A CA 1
ATOM 2046 C C . VAL A 1 271 ? 17.992 10.370 -10.870 1.00 74.38 271 VAL A C 1
ATOM 2048 O O . VAL A 1 271 ? 17.274 11.370 -10.889 1.00 74.38 271 VAL A O 1
ATOM 2051 N N . GLY A 1 272 ? 17.528 9.162 -10.545 1.00 68.00 272 GLY A N 1
ATOM 2052 C CA . GLY A 1 272 ? 16.140 8.901 -10.166 1.00 68.00 272 GLY A CA 1
ATOM 2053 C C . GLY A 1 272 ? 15.729 9.689 -8.923 1.00 68.00 272 GLY A C 1
ATOM 2054 O O . GLY A 1 272 ? 14.698 10.362 -8.934 1.00 68.00 272 GLY A O 1
ATOM 2055 N N . ALA A 1 273 ? 16.576 9.700 -7.891 1.00 74.88 273 ALA A N 1
ATOM 2056 C CA . ALA A 1 273 ? 16.338 10.482 -6.683 1.00 74.88 273 ALA A CA 1
ATOM 2057 C C . ALA A 1 273 ? 16.235 11.979 -6.965 1.00 74.88 273 ALA A C 1
ATOM 2059 O O . ALA A 1 273 ? 15.306 12.626 -6.484 1.00 74.88 273 ALA A O 1
ATOM 2060 N N . MET A 1 274 ? 17.141 12.531 -7.778 1.00 76.62 274 MET A N 1
ATOM 2061 C CA . MET A 1 274 ? 17.091 13.946 -8.151 1.00 76.62 274 MET A CA 1
ATOM 2062 C C . MET A 1 274 ? 15.786 14.300 -8.867 1.00 76.62 274 MET A C 1
ATOM 2064 O O . MET A 1 274 ? 15.173 15.312 -8.535 1.00 76.62 274 MET A O 1
ATOM 2068 N N . VAL A 1 275 ? 15.322 13.465 -9.801 1.00 76.50 275 VAL A N 1
ATOM 2069 C CA . VAL A 1 275 ? 14.050 13.692 -10.509 1.00 76.50 275 VAL A CA 1
ATOM 2070 C C . VAL A 1 275 ? 12.870 13.699 -9.536 1.00 76.50 275 VAL A C 1
ATOM 2072 O O . VAL A 1 275 ? 12.048 14.617 -9.573 1.00 76.50 275 VAL A O 1
ATOM 2075 N N . CYS A 1 276 ? 12.799 12.723 -8.633 1.00 70.50 276 CYS A N 1
ATOM 2076 C CA . CYS A 1 276 ? 11.714 12.644 -7.660 1.00 70.50 276 CYS A CA 1
ATOM 2077 C C . CYS A 1 276 ? 11.738 13.806 -6.655 1.00 70.50 276 CYS A C 1
ATOM 2079 O O . CYS A 1 276 ? 10.687 14.365 -6.339 1.00 70.50 276 CYS A O 1
ATOM 2081 N N . LEU A 1 277 ? 12.924 14.213 -6.193 1.00 79.31 277 LEU A N 1
ATOM 2082 C CA . LEU A 1 277 ? 13.090 15.351 -5.285 1.00 79.31 277 LEU A CA 1
ATOM 2083 C C . LEU A 1 277 ? 12.743 16.681 -5.958 1.00 79.31 277 LEU A C 1
ATOM 2085 O O . LEU A 1 277 ? 12.124 17.536 -5.327 1.00 79.31 277 LEU A O 1
ATOM 2089 N N . LEU A 1 278 ? 13.072 16.846 -7.241 1.00 78.25 278 LEU A N 1
ATOM 2090 C CA . LEU A 1 278 ? 12.631 17.996 -8.031 1.00 78.25 278 LEU A CA 1
ATOM 2091 C C . LEU A 1 278 ? 11.106 18.011 -8.180 1.00 78.25 278 LEU A C 1
ATOM 2093 O O . LEU A 1 278 ? 10.490 19.054 -7.975 1.00 78.25 278 LEU A O 1
ATOM 2097 N N . GLY A 1 279 ? 10.485 16.862 -8.460 1.00 71.81 279 GLY A N 1
ATOM 2098 C CA . GLY A 1 279 ? 9.026 16.724 -8.503 1.00 71.81 279 GLY A CA 1
ATOM 2099 C C . GLY A 1 279 ? 8.359 17.102 -7.176 1.00 71.81 279 GLY A C 1
ATOM 2100 O O . GLY A 1 279 ? 7.434 17.918 -7.157 1.00 71.81 279 GLY A O 1
ATOM 2101 N N . ALA A 1 280 ? 8.874 16.590 -6.055 1.00 69.25 280 ALA A N 1
ATOM 2102 C CA . ALA A 1 280 ? 8.417 16.962 -4.716 1.00 69.25 280 ALA A CA 1
ATOM 2103 C C . ALA A 1 280 ? 8.618 18.464 -4.443 1.00 69.25 280 ALA A C 1
ATOM 2105 O O . ALA A 1 280 ? 7.716 19.133 -3.935 1.00 69.25 280 ALA A O 1
ATOM 2106 N N . GLY A 1 281 ? 9.762 19.019 -4.850 1.00 71.81 281 GLY A N 1
ATOM 2107 C CA . GLY A 1 281 ? 10.077 20.442 -4.754 1.00 71.81 281 GLY A CA 1
ATOM 2108 C C . GLY A 1 281 ? 9.094 21.320 -5.526 1.00 71.81 281 GLY A C 1
ATOM 2109 O O . GLY A 1 281 ? 8.617 22.310 -4.979 1.00 71.81 281 GLY A O 1
ATOM 2110 N N . ILE A 1 282 ? 8.711 20.935 -6.746 1.00 73.75 282 ILE A N 1
ATOM 2111 C CA . ILE A 1 282 ? 7.687 21.637 -7.536 1.00 73.75 282 ILE A CA 1
ATOM 2112 C C . ILE A 1 282 ? 6.346 21.627 -6.793 1.00 73.75 282 ILE A C 1
ATOM 2114 O O . ILE A 1 282 ? 5.714 22.671 -6.645 1.00 73.75 282 ILE A O 1
ATOM 2118 N N . VAL A 1 283 ? 5.924 20.477 -6.261 1.00 65.44 283 VAL A N 1
ATOM 2119 C CA . VAL A 1 283 ? 4.661 20.365 -5.510 1.00 65.44 283 VAL A CA 1
ATOM 2120 C C . VAL A 1 283 ? 4.670 21.241 -4.250 1.00 65.44 283 VAL A C 1
ATOM 2122 O O . VAL A 1 283 ? 3.648 21.846 -3.905 1.00 65.44 283 VAL A O 1
ATOM 2125 N N . LEU A 1 284 ? 5.810 21.355 -3.571 1.00 67.25 284 LEU A N 1
ATOM 2126 C CA . LEU A 1 284 ? 5.940 22.157 -2.354 1.00 67.25 284 LEU A CA 1
ATOM 2127 C C . LEU A 1 284 ? 6.037 23.660 -2.654 1.00 67.25 284 LEU A C 1
ATOM 2129 O O . LEU A 1 284 ? 5.295 24.450 -2.059 1.00 67.25 284 LEU A O 1
ATOM 2133 N N . LEU A 1 285 ? 6.891 24.038 -3.606 1.00 70.00 285 LEU A N 1
ATOM 2134 C CA . LEU A 1 285 ? 7.357 25.409 -3.834 1.00 70.00 285 LEU A CA 1
ATOM 2135 C C . LEU A 1 285 ? 6.637 26.148 -4.970 1.00 70.00 285 LEU A C 1
ATOM 2137 O O . LEU A 1 285 ? 6.853 27.349 -5.116 1.00 70.00 285 LEU A O 1
ATOM 2141 N N . ALA A 1 286 ? 5.786 25.483 -5.764 1.00 72.75 286 ALA A N 1
ATOM 2142 C CA . ALA A 1 286 ? 5.053 26.142 -6.847 1.00 72.75 286 ALA A CA 1
ATOM 2143 C C . ALA A 1 286 ? 4.285 27.387 -6.337 1.00 72.75 286 ALA A C 1
ATOM 2145 O O . ALA A 1 286 ? 3.452 27.247 -5.425 1.00 72.75 286 ALA A O 1
ATOM 2146 N N . PRO A 1 287 ? 4.536 28.586 -6.916 1.00 55.47 287 PRO A N 1
ATOM 2147 C CA . PRO A 1 287 ? 3.815 29.809 -6.586 1.00 55.47 287 PRO A CA 1
ATOM 2148 C C . PRO A 1 287 ? 2.333 29.628 -6.871 1.00 55.47 287 PRO A C 1
ATOM 2150 O O . PRO A 1 287 ? 1.944 29.077 -7.900 1.00 55.47 287 PRO A O 1
ATOM 2153 N N . ARG A 1 288 ? 1.495 30.096 -5.954 1.00 61.00 288 ARG A N 1
ATOM 2154 C CA . ARG A 1 288 ? 0.045 30.053 -6.115 1.00 61.00 288 ARG A CA 1
ATOM 2155 C C . ARG A 1 288 ? -0.427 31.491 -6.115 1.00 61.00 288 ARG A C 1
ATOM 2157 O O . ARG A 1 288 ? -0.196 32.201 -5.139 1.00 61.00 288 ARG A O 1
ATOM 2164 N N . ALA A 1 289 ? -1.002 31.917 -7.235 1.00 47.31 289 ALA A N 1
ATOM 2165 C CA . ALA A 1 289 ? -1.758 33.156 -7.263 1.00 47.31 289 ALA A CA 1
ATOM 2166 C C . ALA A 1 289 ? -2.941 33.027 -6.277 1.00 47.31 289 ALA A C 1
ATOM 2168 O O . ALA A 1 289 ? -3.447 31.909 -6.119 1.00 47.31 289 ALA A O 1
ATOM 2169 N N . PRO A 1 290 ? -3.301 34.113 -5.571 1.00 44.69 290 PRO A N 1
ATOM 2170 C CA . PRO A 1 290 ? -4.406 34.121 -4.615 1.00 44.69 290 PRO A CA 1
ATOM 2171 C C . PRO A 1 290 ? -5.752 33.768 -5.257 1.00 44.69 290 PRO A C 1
ATOM 2173 O O . PRO A 1 290 ? -5.929 34.045 -6.465 1.00 44.69 290 PRO A O 1
#